Protein AF-A0A3M8BNQ3-F1 (afdb_monomer)

Sequence (187 aa):
MKKLTFALFVALAVTLGWSGASAPIFAETVAPTQVVQKQGTIEHMKTVRVDVDGNSVTIFDTWFNLTTGQERYDDFYYYSTTKEMNGRTSMSTAYSSLFERTAKQYENKSVWKSIGTVEVNGIQVELLKGNGEPKGDPVYYLAYIDRSTGLPLKEEAYNSSNEVMTAYFYFFDHVHDLTGEIFKQTK

Mean predicted aligned error: 10.95 Å

Solvent-accessible surface area (backbone atoms only — not comparable to full-atom values): 10917 Å² total; per-residue (Å²): 137,80,76,64,70,63,60,58,56,58,61,58,58,68,76,77,69,80,81,80,87,75,78,91,72,91,69,77,96,66,83,80,75,82,69,79,75,70,78,40,54,23,44,34,40,40,36,42,37,36,37,66,86,63,48,38,40,35,40,38,43,38,40,29,31,77,85,78,29,41,30,39,41,36,40,38,40,38,32,65,83,78,68,47,76,51,70,51,80,46,75,53,75,46,95,63,59,62,66,60,56,56,21,52,64,68,66,38,67,92,51,33,40,82,77,49,74,49,77,55,97,91,40,67,21,40,32,28,42,30,74,42,40,94,89,46,86,38,32,30,34,41,38,36,24,34,71,92,74,45,39,58,50,35,36,36,30,20,38,92,86,74,42,71,48,33,39,37,38,47,46,78,52,62,38,75,70,88,81,55,62,91,78,54,83,84,128

Secondary structure (DSSP, 8-state):
--STHHHHHHHHHTTSS--------------------PPPSEEEEEEEEEETTSSEEEEEEEEEETTT-EEEEEEEEEETTT--EEEEEEEEE-SS-HHHHHHHHHT-TTTEEEEEEEEETTEEEEEEEEE--TTSS-SEEEEEEETTT--EEEEEEE-TTS-EEEEEEEEEEEE--SS--TT----

Nearest PDB structures (foldseek):
  2zf4-assembly3_E  TM=4.289E-01  e=1.034E-05  Chromobacterium violaceum
  2zf3-assembly1_B  TM=4.101E-01  e=3.799E-05  Chromobacterium violaceum
  4egd-assembly2_B  TM=4.189E-01  e=5.133E-04  Staphylococcus aureus subsp. aureus NCTC 8325
  7a0q-assembly1_A  TM=3.797E-01  e=8.614E-03  Fusarium vanettenii 77-13-4
  7wzg-assembly1_A  TM=4.419E-01  e=1.193E-02  Streptomyces sp.

Structure (mmCIF, N/CA/C/O backbone):
data_AF-A0A3M8BNQ3-F1
#
_entry.id   AF-A0A3M8BNQ3-F1
#
loop_
_atom_site.group_PDB
_atom_site.id
_atom_site.type_symbol
_atom_site.label_atom_id
_atom_site.label_alt_id
_atom_site.label_comp_id
_atom_site.label_asym_id
_atom_site.label_entity_id
_atom_site.label_seq_id
_atom_site.pdbx_PDB_ins_code
_atom_site.Cartn_x
_atom_site.Cartn_y
_atom_site.Cartn_z
_atom_site.occupancy
_atom_site.B_iso_or_equiv
_atom_site.auth_seq_id
_atom_site.auth_comp_id
_atom_site.auth_asym_id
_atom_site.auth_atom_id
_atom_site.pdbx_PDB_model_num
ATOM 1 N N . MET A 1 1 ? 11.385 -13.067 -18.354 1.00 39.50 1 MET A N 1
ATOM 2 C CA . MET A 1 1 ? 9.996 -13.546 -18.136 1.00 39.50 1 MET A CA 1
ATOM 3 C C . MET A 1 1 ? 9.859 -14.825 -17.284 1.00 39.50 1 MET A C 1
ATOM 5 O O . MET A 1 1 ? 8.752 -15.319 -17.171 1.00 39.50 1 MET A O 1
ATOM 9 N N . LYS A 1 2 ? 10.913 -15.362 -16.636 1.00 33.72 2 LYS A N 1
ATOM 10 C CA . LYS A 1 2 ? 10.808 -16.568 -15.771 1.00 33.72 2 LYS A CA 1
ATOM 11 C C . LYS A 1 2 ? 10.875 -16.298 -14.255 1.00 33.72 2 LYS A C 1
ATOM 13 O O . LYS A 1 2 ? 10.748 -17.234 -13.482 1.00 33.72 2 LYS A O 1
ATOM 18 N N . LYS A 1 3 ? 11.089 -15.045 -13.831 1.00 37.28 3 LYS A N 1
ATOM 19 C CA . LYS A 1 3 ? 11.293 -14.684 -12.413 1.00 37.28 3 LYS A CA 1
ATOM 20 C C . LYS A 1 3 ? 10.038 -14.142 -11.710 1.00 37.28 3 LYS A C 1
ATOM 22 O O . LYS A 1 3 ? 9.986 -14.158 -10.492 1.00 37.28 3 LYS A O 1
ATOM 27 N N . LEU A 1 4 ? 9.007 -13.733 -12.459 1.00 39.78 4 LEU A N 1
ATOM 28 C CA . LEU A 1 4 ? 7.761 -13.204 -11.880 1.00 39.78 4 LEU A CA 1
ATOM 29 C C . LEU A 1 4 ? 6.779 -14.294 -11.419 1.00 39.78 4 LEU A C 1
ATOM 31 O O . LEU A 1 4 ? 5.855 -14.013 -10.664 1.00 39.78 4 LEU A O 1
ATOM 35 N N . THR A 1 5 ? 6.973 -15.541 -11.853 1.00 40.47 5 THR A N 1
ATOM 36 C CA . THR A 1 5 ? 6.063 -16.651 -11.541 1.00 40.47 5 THR A CA 1
ATOM 37 C C . THR A 1 5 ? 6.060 -17.011 -10.055 1.00 40.47 5 THR A C 1
ATOM 39 O O . THR A 1 5 ? 5.091 -17.591 -9.585 1.00 40.47 5 THR A O 1
ATOM 42 N N . PHE A 1 6 ? 7.105 -16.649 -9.302 1.00 39.78 6 PHE A N 1
ATOM 43 C CA . PHE A 1 6 ? 7.199 -16.939 -7.868 1.00 39.78 6 PHE A CA 1
ATOM 44 C C . PHE A 1 6 ? 6.396 -15.947 -7.004 1.00 39.78 6 PHE A C 1
ATOM 46 O O . PHE A 1 6 ? 5.836 -16.339 -5.984 1.00 39.78 6 PHE A O 1
ATOM 53 N N . ALA A 1 7 ? 6.249 -14.691 -7.447 1.00 41.41 7 ALA A N 1
ATOM 54 C CA . ALA A 1 7 ? 5.501 -13.665 -6.712 1.00 41.41 7 ALA A CA 1
ATOM 55 C C . ALA A 1 7 ? 3.984 -13.945 -6.675 1.00 41.41 7 ALA A C 1
ATOM 57 O O . ALA A 1 7 ? 3.320 -13.633 -5.688 1.00 41.41 7 ALA A O 1
ATOM 58 N N . LEU A 1 8 ? 3.439 -14.605 -7.707 1.00 40.34 8 LEU A N 1
ATOM 59 C CA . LEU A 1 8 ? 2.013 -14.949 -7.766 1.00 40.34 8 LEU A CA 1
ATOM 60 C C . LEU A 1 8 ? 1.600 -16.012 -6.727 1.00 40.34 8 LEU A C 1
ATOM 62 O O . LEU A 1 8 ? 0.474 -15.981 -6.237 1.00 40.34 8 LEU A O 1
ATOM 66 N N . PHE A 1 9 ? 2.497 -16.939 -6.366 1.00 39.81 9 PHE A N 1
ATOM 67 C CA . PHE A 1 9 ? 2.188 -17.996 -5.391 1.00 39.81 9 PHE A CA 1
ATOM 68 C C . PHE A 1 9 ? 2.133 -17.477 -3.949 1.00 39.81 9 PHE A C 1
ATOM 70 O O . PHE A 1 9 ? 1.346 -17.984 -3.150 1.00 39.81 9 PHE A O 1
ATOM 77 N N . VAL A 1 10 ? 2.906 -16.435 -3.626 1.00 44.66 10 VAL A N 1
ATOM 78 C CA . VAL A 1 10 ? 2.870 -15.797 -2.301 1.00 44.66 10 VAL A CA 1
ATOM 79 C C . VAL A 1 10 ? 1.556 -15.032 -2.105 1.00 44.66 10 VAL A C 1
ATOM 81 O O . VAL A 1 10 ? 0.958 -15.125 -1.039 1.00 44.66 10 VAL A O 1
ATOM 84 N N . ALA A 1 11 ? 1.034 -14.374 -3.147 1.00 39.00 11 ALA A N 1
ATOM 85 C CA . ALA A 1 11 ? -0.262 -13.694 -3.082 1.00 39.00 11 ALA A CA 1
ATOM 86 C C . ALA A 1 11 ? -1.445 -14.662 -2.866 1.00 39.00 11 ALA A C 1
ATOM 88 O O . ALA A 1 11 ? -2.366 -14.339 -2.120 1.00 39.00 11 ALA A O 1
ATOM 89 N N . LEU A 1 12 ? -1.414 -15.870 -3.451 1.00 38.91 12 LEU A N 1
ATOM 90 C CA . LEU A 1 12 ? -2.474 -16.865 -3.232 1.00 38.91 12 LEU A CA 1
ATOM 91 C C . LEU A 1 12 ? -2.442 -17.479 -1.821 1.00 38.91 12 LEU A C 1
ATOM 93 O O . LEU A 1 12 ? -3.499 -17.674 -1.223 1.00 38.91 12 LEU A O 1
ATOM 97 N N . ALA A 1 13 ? -1.259 -17.758 -1.264 1.00 39.91 13 ALA A N 1
ATOM 98 C CA . ALA A 1 13 ? -1.135 -18.419 0.041 1.00 39.91 13 ALA A CA 1
ATOM 99 C C . ALA A 1 13 ? -1.566 -17.535 1.232 1.00 39.91 13 ALA A C 1
ATOM 101 O O . ALA A 1 13 ? -1.960 -18.060 2.271 1.00 39.91 13 ALA A O 1
ATOM 102 N N . VAL A 1 14 ? -1.550 -16.206 1.080 1.00 42.91 14 VAL A N 1
ATOM 103 C CA . VAL A 1 14 ? -1.915 -15.253 2.149 1.00 42.91 14 VAL A CA 1
ATOM 104 C C . VAL A 1 14 ? -3.439 -15.059 2.279 1.00 42.91 14 VAL A C 1
ATOM 106 O O . VAL A 1 14 ? -3.907 -14.575 3.304 1.00 42.91 14 VAL A O 1
ATOM 109 N N . THR A 1 15 ? -4.243 -15.511 1.306 1.00 45.88 15 THR A N 1
ATOM 110 C CA . THR A 1 15 ? -5.720 -15.381 1.351 1.00 45.88 15 THR A CA 1
ATOM 111 C C . THR A 1 15 ? -6.445 -16.510 2.093 1.00 45.88 15 THR A C 1
ATOM 113 O O . THR A 1 15 ? -7.613 -16.361 2.437 1.00 45.88 15 THR A O 1
ATOM 116 N N . LEU A 1 16 ? -5.776 -17.633 2.377 1.00 45.34 16 LEU A N 1
ATOM 117 C CA . LEU A 1 16 ? -6.418 -18.842 2.927 1.00 45.34 16 LEU A CA 1
ATOM 118 C C . LEU A 1 16 ? -5.983 -19.179 4.362 1.00 45.34 16 LEU A C 1
ATOM 120 O O . LEU A 1 16 ? -6.209 -20.286 4.844 1.00 45.34 16 LEU A O 1
ATOM 124 N N . GLY A 1 17 ? -5.338 -18.236 5.046 1.00 42.34 17 GLY A N 1
ATOM 125 C CA . GLY A 1 17 ? -4.476 -18.557 6.176 1.00 42.34 17 GLY A CA 1
ATOM 126 C C . GLY A 1 17 ? -4.889 -18.090 7.565 1.00 42.34 17 GLY A C 1
ATOM 127 O O . GLY A 1 17 ? -4.031 -18.205 8.424 1.00 42.34 17 GLY A O 1
ATOM 128 N N . TRP A 1 18 ? -6.093 -17.554 7.830 1.00 43.34 18 TRP A N 1
ATOM 129 C CA . TRP A 1 18 ? -6.575 -17.388 9.223 1.00 43.34 18 TRP A CA 1
ATOM 130 C C . TRP A 1 18 ? -8.069 -17.014 9.355 1.00 43.34 18 TRP A C 1
ATOM 132 O O . TRP A 1 18 ? -8.422 -16.027 9.990 1.00 43.34 18 TRP A O 1
ATOM 142 N N . SER A 1 19 ? -8.997 -17.811 8.818 1.00 35.41 19 SER A N 1
ATOM 143 C CA . SER A 1 19 ? -10.370 -17.810 9.353 1.00 35.41 19 SER A CA 1
ATOM 144 C C . SER A 1 19 ? -10.431 -18.830 10.488 1.00 35.41 19 SER A C 1
ATOM 146 O O . SER A 1 19 ? -10.389 -20.038 10.248 1.00 35.41 19 SER A O 1
ATOM 148 N N . GLY A 1 20 ? -10.459 -18.353 11.732 1.00 35.59 20 GLY A N 1
ATOM 149 C CA . GLY A 1 20 ? -10.617 -19.200 12.908 1.00 35.59 20 GLY A CA 1
ATOM 150 C C . GLY A 1 20 ? -11.807 -20.158 12.771 1.00 35.59 20 GLY A C 1
ATOM 151 O O . GLY A 1 20 ? -12.913 -19.744 12.450 1.00 35.59 20 GLY A O 1
ATOM 152 N N . ALA A 1 21 ? -11.528 -21.441 13.001 1.00 43.72 21 ALA A N 1
ATOM 153 C CA . ALA A 1 21 ? -12.438 -22.509 13.407 1.00 43.72 21 ALA A CA 1
ATOM 154 C C . ALA A 1 21 ? -13.917 -22.409 12.970 1.00 43.72 21 ALA A C 1
ATOM 156 O O . ALA A 1 21 ? -14.770 -21.868 13.669 1.00 43.72 21 ALA A O 1
ATOM 157 N N . SER A 1 22 ? -14.263 -23.115 11.897 1.00 35.41 22 SER A N 1
ATOM 158 C CA . SER A 1 22 ? -15.479 -23.940 11.861 1.00 35.41 22 SER A CA 1
ATOM 159 C C . SER A 1 22 ? -15.304 -25.020 10.796 1.00 35.41 22 SER A C 1
ATOM 161 O O . SER A 1 22 ? -14.889 -24.747 9.674 1.00 35.41 22 SER A O 1
ATOM 163 N N . ALA A 1 23 ? -15.551 -26.273 11.175 1.00 35.97 23 ALA A N 1
ATOM 164 C CA . ALA A 1 23 ? -15.579 -27.404 10.254 1.00 35.97 23 ALA A CA 1
ATOM 165 C C . ALA A 1 23 ? -16.595 -27.157 9.118 1.00 35.97 23 ALA A C 1
ATOM 167 O O . ALA A 1 23 ? -17.574 -26.437 9.337 1.00 35.97 23 ALA A O 1
ATOM 168 N N . PRO A 1 24 ? -16.429 -27.773 7.931 1.00 36.66 24 PRO A N 1
ATOM 169 C CA . PRO A 1 24 ? -17.439 -27.690 6.890 1.00 36.66 24 PRO A CA 1
ATOM 170 C C . PRO A 1 24 ? -18.671 -28.481 7.342 1.00 36.66 24 PRO A C 1
ATOM 172 O O . PRO A 1 24 ? -18.717 -29.707 7.252 1.00 36.66 24 PRO A O 1
ATOM 175 N N . ILE A 1 25 ? -19.676 -27.778 7.857 1.00 36.41 25 ILE A N 1
ATOM 176 C CA . ILE A 1 25 ? -21.030 -28.310 7.957 1.00 36.41 25 ILE A CA 1
ATOM 177 C C . ILE A 1 25 ? -21.641 -28.107 6.572 1.00 36.41 25 ILE A C 1
ATOM 179 O O . ILE A 1 25 ? -21.955 -26.984 6.185 1.00 36.41 25 ILE A O 1
ATOM 183 N N . PHE A 1 26 ? -21.794 -29.187 5.808 1.00 43.66 26 PHE A N 1
ATOM 184 C CA . PHE A 1 26 ? -22.730 -29.188 4.688 1.00 43.66 26 PHE A CA 1
ATOM 185 C C . PHE A 1 26 ? -24.136 -29.067 5.284 1.00 43.66 26 PHE A C 1
ATOM 187 O O . PHE A 1 26 ? -24.693 -30.052 5.762 1.00 43.66 26 PHE A O 1
ATOM 194 N N . ALA A 1 27 ? -24.669 -27.847 5.329 1.00 33.41 27 ALA A N 1
ATOM 195 C CA . ALA A 1 27 ? -26.045 -27.583 5.721 1.00 33.41 27 ALA A CA 1
ATOM 196 C C . ALA A 1 27 ? -26.877 -27.264 4.478 1.00 33.41 27 ALA A C 1
ATOM 198 O O . ALA A 1 27 ? -26.474 -26.485 3.614 1.00 33.41 27 ALA A O 1
ATOM 199 N N . GLU A 1 28 ? -28.025 -27.930 4.418 1.00 39.50 28 GLU A N 1
ATOM 200 C CA . GLU A 1 28 ? -29.055 -27.842 3.396 1.00 39.50 28 GLU A CA 1
ATOM 201 C C . GLU A 1 28 ? -29.493 -26.402 3.112 1.00 39.50 28 GLU A C 1
ATOM 203 O O . GLU A 1 28 ? -29.445 -25.513 3.962 1.00 39.50 28 GLU A O 1
ATOM 208 N N . THR A 1 29 ? -29.945 -26.208 1.877 1.00 45.53 29 THR A N 1
ATOM 209 C CA . THR A 1 29 ? -30.426 -24.968 1.280 1.00 45.53 29 THR A CA 1
ATOM 210 C C . THR A 1 29 ? -31.551 -24.330 2.100 1.00 45.53 29 THR A C 1
ATOM 212 O O . THR A 1 29 ? -32.732 -24.548 1.837 1.00 45.53 29 THR A O 1
ATOM 215 N N . VAL A 1 30 ? -31.197 -23.483 3.063 1.00 39.41 30 VAL A N 1
ATOM 216 C CA . VAL A 1 30 ? -32.107 -22.478 3.615 1.00 39.41 30 VAL A CA 1
ATOM 217 C C . VAL A 1 30 ? -31.746 -21.154 2.957 1.00 39.41 30 VAL A C 1
ATOM 219 O O . VAL A 1 30 ? -30.603 -20.705 3.035 1.00 39.41 30 VAL A O 1
ATOM 222 N N . ALA A 1 31 ? -32.705 -20.565 2.242 1.00 38.81 31 ALA A N 1
ATOM 223 C CA . ALA A 1 31 ? -32.529 -19.281 1.575 1.00 38.81 31 ALA A CA 1
ATOM 224 C C . ALA A 1 31 ? -31.968 -18.244 2.568 1.00 38.81 31 ALA A C 1
ATOM 226 O O . ALA A 1 31 ? -32.526 -18.106 3.661 1.00 38.81 31 ALA A O 1
ATOM 227 N N . PRO A 1 32 ? -30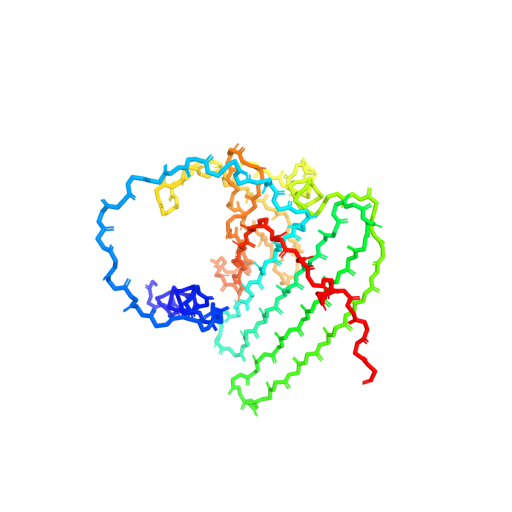.883 -17.521 2.232 1.00 38.66 32 PRO A N 1
ATOM 228 C CA . PRO A 1 32 ? -30.299 -16.570 3.157 1.00 38.66 32 PRO A CA 1
ATOM 229 C C . PRO A 1 32 ? -31.257 -15.394 3.331 1.00 38.66 32 PRO A C 1
ATOM 231 O O . PRO A 1 32 ? -31.468 -14.587 2.424 1.00 38.66 32 PRO A O 1
ATOM 234 N N . THR A 1 33 ? -31.828 -15.288 4.528 1.00 37.19 33 THR A N 1
ATOM 235 C CA . THR A 1 33 ? -32.360 -14.036 5.055 1.00 37.19 33 THR A CA 1
ATOM 236 C C . THR A 1 33 ? -31.259 -12.993 4.892 1.00 37.19 33 THR A C 1
ATOM 238 O O . THR A 1 33 ? -30.155 -13.195 5.398 1.00 37.19 33 THR A O 1
ATOM 241 N N . GLN A 1 34 ? -31.527 -11.909 4.157 1.00 37.25 34 GLN A N 1
ATOM 242 C CA . GLN A 1 34 ? -30.615 -10.772 4.046 1.00 37.25 34 GLN A CA 1
ATOM 243 C C . GLN A 1 34 ? -30.409 -10.173 5.441 1.00 37.25 34 GLN A C 1
ATOM 245 O O . GLN A 1 34 ? -31.120 -9.266 5.868 1.00 37.25 34 GLN A O 1
ATOM 250 N N . VAL A 1 35 ? -29.428 -10.692 6.174 1.00 41.53 35 VAL A N 1
ATOM 251 C CA . VAL A 1 35 ? -28.779 -9.929 7.226 1.00 41.53 35 VAL A CA 1
ATOM 252 C C . VAL A 1 35 ? -28.149 -8.766 6.481 1.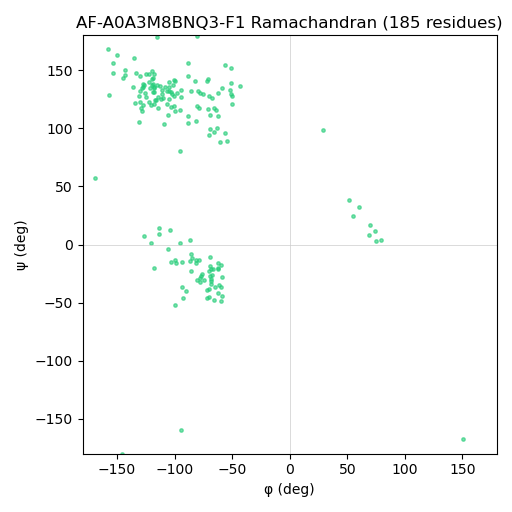00 41.53 35 VAL A C 1
ATOM 254 O O . VAL A 1 35 ? -27.251 -8.972 5.668 1.00 41.53 35 VAL A O 1
ATOM 257 N N . VAL A 1 36 ? -28.676 -7.559 6.685 1.00 40.38 36 VAL A N 1
ATOM 258 C CA . VAL A 1 36 ? -28.007 -6.326 6.275 1.00 40.38 36 VAL A CA 1
ATOM 259 C C . VAL A 1 36 ? -26.641 -6.375 6.947 1.00 40.38 36 VAL A C 1
ATOM 261 O O . VAL A 1 36 ? -26.525 -6.114 8.144 1.00 40.38 36 VAL A O 1
ATOM 264 N N . GLN A 1 37 ? -25.631 -6.836 6.210 1.00 44.16 37 GLN A N 1
ATOM 265 C CA . GLN A 1 37 ? -24.258 -6.894 6.674 1.00 44.16 37 GLN A CA 1
ATOM 266 C C . GLN A 1 37 ? -23.873 -5.437 6.901 1.00 44.16 37 GLN A C 1
ATOM 268 O O . GLN A 1 37 ? -23.692 -4.668 5.958 1.00 44.16 37 GLN A O 1
ATOM 273 N N . LYS A 1 38 ? -23.904 -5.019 8.169 1.00 55.41 38 LYS A N 1
ATOM 274 C CA . LYS A 1 38 ? -23.477 -3.686 8.586 1.00 55.41 38 LYS A CA 1
ATOM 275 C C . LYS A 1 38 ? -22.079 -3.501 7.996 1.00 55.41 38 LYS A C 1
ATOM 277 O O . LYS A 1 38 ? -21.287 -4.426 8.079 1.00 55.41 38 LYS A O 1
ATOM 282 N N . GLN A 1 39 ? -21.772 -2.379 7.358 1.00 63.44 39 GLN A N 1
ATOM 283 C CA . GLN A 1 39 ? -20.413 -2.166 6.860 1.00 63.44 39 GLN A CA 1
ATOM 284 C C . GLN A 1 39 ? -19.438 -2.229 8.050 1.00 63.44 39 GLN A C 1
ATOM 286 O O . GLN A 1 39 ? -19.747 -1.692 9.121 1.00 63.44 39 GLN A O 1
ATOM 291 N N . GLY A 1 40 ? -18.320 -2.951 7.902 1.00 76.19 40 GLY A N 1
ATOM 292 C CA . GLY A 1 40 ? -17.287 -3.057 8.938 1.00 76.19 40 GLY A CA 1
ATOM 293 C C . GLY A 1 40 ? -16.860 -1.677 9.429 1.00 76.19 40 GLY A C 1
ATOM 294 O O . GLY A 1 40 ? -16.754 -0.741 8.642 1.00 76.19 40 GLY A O 1
ATOM 295 N N . THR A 1 41 ? -16.664 -1.528 10.738 1.00 88.19 41 THR A N 1
ATOM 296 C CA . THR A 1 41 ? -16.246 -0.251 11.344 1.00 88.19 41 THR A CA 1
ATOM 297 C C . THR A 1 41 ? -14.732 -0.069 11.336 1.00 88.19 41 THR A C 1
ATOM 299 O O . THR A 1 41 ? -14.248 0.998 11.709 1.00 88.19 41 THR A O 1
ATOM 302 N N . ILE A 1 42 ? -13.992 -1.115 10.962 1.00 95.19 42 ILE A N 1
ATOM 303 C CA . ILE A 1 42 ? -12.541 -1.105 10.837 1.00 95.19 42 ILE A CA 1
ATOM 304 C C . ILE A 1 42 ? -12.190 -1.204 9.359 1.00 95.19 42 ILE A C 1
ATOM 306 O O . ILE A 1 42 ? -12.633 -2.131 8.688 1.00 95.19 42 ILE A O 1
ATOM 310 N N . GLU A 1 43 ? -11.392 -0.274 8.863 1.00 97.38 43 GLU A N 1
ATOM 311 C CA . GLU A 1 43 ? -10.706 -0.415 7.582 1.00 97.38 43 GLU A CA 1
ATOM 312 C C . GLU A 1 43 ? -9.397 -1.163 7.818 1.00 97.38 43 GLU A C 1
ATOM 314 O O . GLU A 1 43 ? -8.646 -0.814 8.732 1.00 97.38 43 GLU A O 1
ATOM 319 N N . HIS A 1 44 ? -9.109 -2.172 7.006 1.00 97.44 44 HIS A N 1
ATOM 320 C CA . HIS A 1 44 ? -7.853 -2.903 7.078 1.00 97.44 44 HIS A CA 1
ATOM 321 C C . HIS A 1 44 ? -7.177 -2.963 5.713 1.00 97.44 44 HIS A C 1
ATOM 323 O O . HIS A 1 44 ? -7.808 -3.144 4.670 1.00 97.44 44 HIS A O 1
ATOM 329 N N . MET A 1 45 ? -5.869 -2.715 5.738 1.00 97.94 45 MET A N 1
ATOM 330 C CA . MET A 1 45 ? -4.995 -2.727 4.580 1.00 97.94 45 MET A CA 1
ATOM 331 C C . MET A 1 45 ? -3.796 -3.616 4.876 1.00 97.94 45 MET A C 1
ATOM 333 O O . MET A 1 45 ? -2.942 -3.264 5.692 1.00 97.94 45 MET A O 1
ATOM 337 N N . LYS A 1 46 ? -3.682 -4.713 4.132 1.00 97.75 46 LYS A N 1
ATOM 338 C CA . LYS A 1 46 ? -2.482 -5.545 4.118 1.00 97.75 46 LYS A CA 1
ATOM 339 C C . LYS A 1 46 ? -1.661 -5.224 2.879 1.00 97.75 46 LYS A C 1
ATOM 341 O O . LYS A 1 46 ? -2.171 -5.272 1.764 1.00 97.75 46 LYS A O 1
ATOM 346 N N . THR A 1 47 ? -0.382 -4.932 3.071 1.00 97.25 47 THR A N 1
ATOM 347 C CA . THR A 1 47 ? 0.578 -4.719 1.986 1.00 97.25 47 THR A CA 1
ATOM 348 C C . THR A 1 47 ? 1.669 -5.774 2.054 1.00 97.25 47 THR A C 1
ATOM 350 O O . THR A 1 47 ? 2.345 -5.906 3.070 1.00 97.25 47 THR A O 1
ATOM 353 N N . VAL A 1 48 ? 1.869 -6.516 0.969 1.00 95.56 48 VAL A N 1
ATOM 354 C CA . VAL A 1 48 ? 2.963 -7.484 0.840 1.00 95.56 48 VAL A CA 1
ATOM 355 C C . VAL A 1 48 ? 4.018 -6.901 -0.085 1.00 95.56 48 VAL A C 1
ATOM 357 O O . VAL A 1 48 ? 3.783 -6.757 -1.282 1.00 95.56 48 VAL A O 1
ATOM 360 N N . ARG A 1 49 ? 5.184 -6.578 0.470 1.00 94.06 49 ARG A N 1
ATOM 361 C CA . ARG A 1 49 ? 6.374 -6.162 -0.267 1.00 94.06 49 ARG A CA 1
ATOM 362 C C . ARG A 1 49 ? 7.260 -7.378 -0.524 1.00 94.06 49 ARG A C 1
ATOM 364 O O . ARG A 1 49 ? 7.644 -8.073 0.414 1.00 94.06 49 ARG A O 1
ATOM 371 N N . VAL A 1 50 ? 7.621 -7.602 -1.780 1.00 91.62 50 VAL A N 1
ATOM 372 C CA . VAL A 1 50 ? 8.534 -8.666 -2.210 1.00 91.62 50 VAL A CA 1
ATOM 373 C C . VAL A 1 50 ? 9.703 -8.037 -2.948 1.00 91.62 50 VAL A C 1
ATOM 375 O O . VAL A 1 50 ? 9.494 -7.360 -3.956 1.00 91.62 50 VAL A O 1
ATOM 378 N N . ASP A 1 51 ? 10.923 -8.287 -2.482 1.00 89.31 51 ASP A N 1
ATOM 379 C CA . ASP A 1 51 ? 12.118 -7.950 -3.252 1.00 89.31 51 ASP A CA 1
ATOM 380 C C . ASP A 1 51 ? 12.350 -9.027 -4.324 1.00 89.31 51 ASP A C 1
ATOM 382 O O . ASP A 1 51 ? 12.257 -10.230 -4.069 1.00 89.31 51 ASP A O 1
ATOM 386 N N . VAL A 1 52 ? 12.600 -8.605 -5.567 1.00 82.06 52 VAL A N 1
ATOM 387 C CA . VAL A 1 52 ? 12.661 -9.497 -6.743 1.00 82.06 52 VAL A CA 1
ATOM 388 C C . VAL A 1 52 ? 13.887 -10.413 -6.721 1.00 82.06 52 VAL A C 1
ATOM 390 O O . VAL A 1 52 ? 13.904 -11.451 -7.388 1.00 82.06 52 VAL A O 1
ATOM 393 N N . ASP A 1 53 ? 14.899 -10.076 -5.925 1.00 81.06 53 ASP A N 1
ATOM 394 C CA . ASP A 1 53 ? 16.016 -10.971 -5.626 1.00 81.06 53 ASP A CA 1
ATOM 395 C C . ASP A 1 53 ? 15.606 -12.174 -4.748 1.00 81.06 53 ASP A C 1
ATOM 397 O O . ASP A 1 53 ? 16.366 -13.135 -4.638 1.00 81.06 53 ASP A O 1
ATOM 401 N N . GLY A 1 54 ? 14.387 -12.161 -4.192 1.00 71.06 54 GLY A N 1
ATOM 402 C CA . GLY A 1 54 ? 13.825 -13.216 -3.350 1.00 71.06 54 GLY A CA 1
ATOM 403 C C . GLY A 1 54 ? 14.424 -13.261 -1.944 1.00 71.06 54 GLY A C 1
ATOM 404 O O . GLY A 1 54 ? 14.210 -14.235 -1.214 1.00 71.06 54 GLY A O 1
ATOM 405 N N . ASN A 1 55 ? 15.187 -12.237 -1.557 1.00 83.19 55 ASN A N 1
ATOM 406 C CA . ASN A 1 55 ? 15.920 -12.236 -0.296 1.00 83.19 55 ASN A CA 1
ATOM 407 C C . ASN A 1 55 ? 15.074 -11.751 0.880 1.00 83.19 55 ASN A C 1
ATOM 409 O O . ASN A 1 55 ? 15.367 -12.112 2.024 1.00 83.19 55 ASN A O 1
ATOM 413 N N . SER A 1 56 ? 14.017 -10.978 0.616 1.00 85.88 56 SER A N 1
ATOM 414 C CA . SER A 1 56 ? 13.124 -10.497 1.661 1.00 85.88 56 SER A CA 1
ATOM 415 C C . SER A 1 56 ? 11.655 -10.453 1.233 1.00 85.88 56 SER A C 1
ATOM 417 O O . SER A 1 56 ? 11.312 -10.181 0.078 1.00 85.88 56 SER A O 1
ATOM 419 N N . VAL A 1 57 ? 10.783 -10.726 2.202 1.00 91.00 57 VAL A N 1
ATOM 420 C CA . VAL A 1 57 ? 9.353 -10.421 2.135 1.00 91.00 57 VAL A CA 1
ATOM 421 C C . VAL A 1 57 ? 9.013 -9.596 3.364 1.00 91.00 57 VAL A C 1
ATOM 423 O O . VAL A 1 57 ? 9.365 -9.971 4.481 1.00 91.00 57 VAL A O 1
ATOM 426 N N . THR A 1 58 ? 8.330 -8.475 3.162 1.00 92.00 58 THR A N 1
ATOM 427 C CA . THR A 1 58 ? 7.789 -7.665 4.254 1.00 92.00 58 THR A CA 1
ATOM 428 C C . THR A 1 58 ? 6.274 -7.615 4.153 1.00 92.00 58 THR A C 1
ATOM 430 O O . THR A 1 58 ? 5.731 -7.401 3.071 1.00 92.00 58 THR A O 1
ATOM 433 N N . ILE A 1 59 ? 5.590 -7.805 5.273 1.00 94.62 59 ILE A N 1
ATOM 434 C CA . ILE A 1 59 ? 4.146 -7.640 5.388 1.00 94.62 59 ILE A CA 1
ATOM 435 C C . ILE A 1 59 ? 3.901 -6.427 6.270 1.00 94.62 59 ILE A C 1
ATOM 437 O O . ILE A 1 59 ? 4.386 -6.376 7.395 1.00 94.62 59 ILE A O 1
ATOM 441 N N . PHE A 1 60 ? 3.140 -5.476 5.753 1.00 95.44 60 PHE A N 1
ATOM 442 C CA . PHE A 1 60 ? 2.595 -4.362 6.511 1.00 95.44 60 PHE A CA 1
ATOM 443 C C . PHE A 1 60 ? 1.105 -4.599 6.694 1.00 95.44 60 PHE A C 1
ATOM 445 O O . PHE A 1 60 ? 0.411 -4.936 5.734 1.00 95.44 60 PHE A O 1
ATOM 452 N N . ASP A 1 61 ? 0.625 -4.448 7.913 1.00 96.62 61 ASP A N 1
ATOM 453 C CA . ASP A 1 61 ? -0.745 -4.743 8.289 1.00 96.62 61 ASP A CA 1
ATOM 454 C C . ASP A 1 61 ? -1.302 -3.554 9.079 1.00 96.62 61 ASP A C 1
ATOM 456 O O . ASP A 1 61 ? -0.890 -3.288 10.209 1.00 96.62 61 ASP A O 1
ATOM 460 N N . THR A 1 62 ? -2.169 -2.770 8.437 1.00 97.19 62 THR A N 1
ATOM 461 C CA . THR A 1 62 ? -2.687 -1.516 8.989 1.00 97.19 62 THR A CA 1
ATOM 462 C C . THR A 1 62 ? -4.178 -1.634 9.241 1.00 97.19 62 THR A C 1
ATOM 464 O O . THR A 1 62 ? -4.945 -1.915 8.322 1.00 97.19 62 THR A O 1
ATOM 467 N N . TRP A 1 63 ? -4.595 -1.326 10.463 1.00 97.25 63 TRP A N 1
ATOM 468 C CA . TRP A 1 63 ? -5.981 -1.336 10.916 1.00 97.25 63 TRP A CA 1
ATOM 469 C C . TRP A 1 63 ? -6.375 0.067 11.352 1.00 97.25 63 TRP A C 1
ATOM 471 O O . TRP A 1 63 ? -5.671 0.686 12.150 1.00 97.25 63 TRP A O 1
ATOM 481 N N . PHE A 1 64 ? -7.518 0.558 10.889 1.00 97.19 64 PHE A N 1
ATOM 482 C CA . PHE A 1 64 ? -8.031 1.876 11.238 1.00 97.19 64 PHE A CA 1
ATOM 483 C C . PHE A 1 64 ? -9.484 1.799 11.696 1.00 97.19 64 PHE A C 1
ATOM 485 O O . PHE A 1 64 ? -10.359 1.333 10.970 1.00 97.19 64 PHE A O 1
ATOM 492 N N . ASN A 1 65 ? -9.758 2.272 12.908 1.00 95.12 65 ASN A N 1
ATOM 493 C CA . ASN A 1 65 ? -11.103 2.311 13.462 1.00 95.12 65 ASN A CA 1
ATOM 494 C C . ASN A 1 65 ? -11.807 3.619 13.082 1.00 95.12 65 ASN A C 1
ATOM 496 O O . ASN A 1 65 ? -11.501 4.675 13.634 1.00 95.12 65 ASN A O 1
ATOM 500 N N . LEU A 1 66 ? -12.818 3.535 12.211 1.00 92.44 66 LEU A N 1
ATOM 501 C CA . LEU A 1 66 ? -13.597 4.690 11.741 1.00 92.44 66 LEU A CA 1
ATOM 502 C C . LEU A 1 66 ? -14.360 5.414 12.861 1.00 92.44 66 LEU A C 1
ATOM 504 O O . LEU A 1 66 ? -14.738 6.570 12.700 1.00 92.44 66 LEU A O 1
ATOM 508 N N . THR A 1 67 ? -14.613 4.741 13.989 1.00 90.62 67 THR A N 1
ATOM 509 C CA . THR A 1 67 ? -15.377 5.304 15.114 1.00 90.62 67 THR A CA 1
ATOM 510 C C . THR A 1 67 ? -14.480 6.020 16.117 1.00 90.62 67 THR A C 1
ATOM 512 O O . THR A 1 67 ? -14.863 7.060 16.648 1.00 90.62 67 THR A O 1
ATOM 515 N N . THR A 1 68 ? -13.300 5.465 16.404 1.00 91.69 68 THR A N 1
ATOM 516 C CA . THR A 1 68 ? -12.401 5.994 17.445 1.00 91.69 68 THR A CA 1
ATOM 517 C C . THR A 1 68 ? -11.216 6.778 16.886 1.00 91.69 68 THR A C 1
ATOM 519 O O . THR A 1 68 ? -10.546 7.472 17.647 1.00 91.69 68 THR A O 1
ATOM 522 N N . GLY A 1 69 ? -10.928 6.662 15.585 1.00 93.56 69 GLY A N 1
ATOM 523 C CA . GLY A 1 69 ? -9.719 7.204 14.960 1.00 93.56 69 GLY A CA 1
ATOM 524 C C . GLY A 1 69 ? -8.434 6.486 15.384 1.00 93.56 69 GLY A C 1
ATOM 525 O O . GLY A 1 69 ? -7.337 6.958 15.088 1.00 93.56 69 GLY A O 1
ATOM 526 N N . GLN A 1 70 ? -8.542 5.370 16.112 1.00 95.00 70 GLN A N 1
ATOM 527 C CA . GLN A 1 70 ? -7.385 4.568 16.490 1.00 95.00 70 GLN A CA 1
ATOM 528 C C . GLN A 1 70 ? -6.829 3.837 15.281 1.00 95.00 70 GLN A C 1
ATOM 530 O O . GLN A 1 70 ? -7.569 3.297 14.457 1.00 95.00 70 GLN A O 1
ATOM 535 N N . GLU A 1 71 ? -5.510 3.779 15.233 1.00 95.94 71 GLU A N 1
ATOM 536 C CA . GLU A 1 71 ? -4.772 3.086 14.203 1.00 95.94 71 GLU A CA 1
ATOM 537 C C . GLU A 1 71 ? -3.781 2.123 14.833 1.00 95.94 71 GLU A C 1
ATOM 539 O O . GLU A 1 71 ? -3.106 2.441 15.816 1.00 95.94 71 GLU A O 1
ATOM 544 N N . ARG A 1 72 ? -3.702 0.936 14.247 1.00 95.81 72 ARG A N 1
ATOM 545 C CA . ARG A 1 72 ? -2.686 -0.057 14.546 1.00 95.81 72 ARG A CA 1
ATOM 546 C C . ARG A 1 72 ? -1.936 -0.357 13.264 1.00 95.81 72 ARG A C 1
ATOM 548 O O . ARG A 1 72 ? -2.546 -0.573 12.225 1.00 95.81 72 ARG A O 1
ATOM 555 N N . TYR A 1 73 ? -0.622 -0.392 13.373 1.00 95.38 73 TYR A N 1
ATOM 556 C CA . TYR A 1 73 ? 0.271 -0.770 12.297 1.00 95.38 73 TYR A CA 1
ATOM 557 C C . TYR A 1 73 ? 1.199 -1.863 12.803 1.00 95.38 73 TYR A C 1
ATOM 559 O O . TYR A 1 73 ? 1.939 -1.647 13.770 1.00 95.38 73 TYR A O 1
ATOM 567 N N . ASP A 1 74 ? 1.146 -3.017 12.155 1.00 94.31 74 ASP A N 1
ATOM 568 C CA . ASP A 1 74 ? 2.081 -4.112 12.342 1.00 94.31 74 ASP A CA 1
ATOM 569 C C . ASP A 1 74 ? 2.983 -4.223 11.109 1.00 94.31 74 ASP A C 1
ATOM 571 O O . ASP A 1 74 ? 2.510 -4.178 9.972 1.00 94.31 74 ASP A O 1
ATOM 575 N N . ASP A 1 75 ? 4.282 -4.400 11.318 1.00 92.81 75 ASP A N 1
ATOM 576 C CA . ASP A 1 75 ? 5.199 -4.814 10.265 1.00 92.81 75 ASP A CA 1
ATOM 577 C C . ASP A 1 75 ? 5.870 -6.145 10.611 1.00 92.81 75 ASP A C 1
ATOM 579 O O . ASP A 1 75 ? 6.176 -6.444 11.764 1.00 92.81 75 ASP A O 1
ATOM 583 N N . PHE A 1 76 ? 6.061 -6.981 9.594 1.00 91.88 76 PHE A N 1
ATOM 584 C CA . PHE A 1 76 ? 6.708 -8.283 9.706 1.00 91.88 76 PHE A CA 1
ATOM 585 C C . PHE A 1 76 ? 7.706 -8.436 8.569 1.00 91.88 76 PHE A C 1
ATOM 587 O O . PHE A 1 76 ? 7.331 -8.386 7.400 1.00 91.88 76 PHE A O 1
ATOM 594 N N . TYR A 1 77 ? 8.969 -8.663 8.905 1.00 88.12 77 TYR A N 1
ATOM 595 C CA . TYR A 1 77 ? 10.056 -8.850 7.953 1.00 88.12 77 TYR A CA 1
ATOM 596 C C . TYR A 1 77 ? 10.530 -10.292 8.014 1.00 88.12 77 TYR A C 1
ATOM 598 O O . TYR A 1 77 ? 10.853 -10.798 9.090 1.00 88.12 77 TYR A O 1
ATOM 606 N N . TYR A 1 78 ? 10.617 -10.927 6.852 1.00 87.12 78 TYR A N 1
ATOM 607 C CA . TYR A 1 78 ? 11.227 -12.232 6.676 1.00 87.12 78 TYR A CA 1
ATOM 608 C C . TYR A 1 78 ? 12.419 -12.116 5.731 1.00 87.12 78 TYR A C 1
ATOM 610 O O . TYR A 1 78 ? 12.256 -11.728 4.573 1.00 87.12 78 TYR A O 1
ATOM 618 N N . TYR A 1 79 ? 13.600 -12.498 6.214 1.00 82.75 79 TYR A N 1
ATOM 619 C CA . TYR A 1 79 ? 14.809 -12.601 5.399 1.00 82.75 79 TYR A CA 1
ATOM 620 C C . TYR A 1 79 ? 15.082 -14.067 5.078 1.00 82.75 79 TYR A C 1
ATOM 622 O O . TYR A 1 79 ? 15.331 -14.873 5.974 1.00 82.75 79 TYR A O 1
ATOM 630 N N . SER A 1 80 ? 15.069 -14.436 3.797 1.00 81.25 80 SER A N 1
ATOM 631 C CA . SER A 1 80 ? 15.271 -15.835 3.393 1.00 81.25 80 SER A CA 1
ATOM 632 C C . SER A 1 80 ? 16.709 -16.312 3.637 1.00 81.25 80 SER A C 1
ATOM 634 O O . SER A 1 80 ? 16.936 -17.495 3.898 1.00 81.25 80 SER A O 1
ATOM 636 N N . THR A 1 81 ? 17.671 -15.386 3.621 1.00 80.62 81 THR A N 1
ATOM 637 C CA . THR A 1 81 ? 19.102 -15.648 3.826 1.00 80.62 81 THR A CA 1
ATOM 638 C C . THR A 1 81 ? 19.436 -16.002 5.274 1.00 80.62 81 THR A C 1
ATOM 640 O O . THR A 1 81 ? 20.143 -16.980 5.513 1.00 80.62 81 THR A O 1
ATOM 643 N N . THR A 1 82 ? 18.913 -15.247 6.243 1.00 84.31 82 THR A N 1
ATOM 644 C CA . THR A 1 82 ? 19.147 -15.475 7.680 1.00 84.31 82 THR A CA 1
ATOM 645 C C . THR A 1 82 ? 18.064 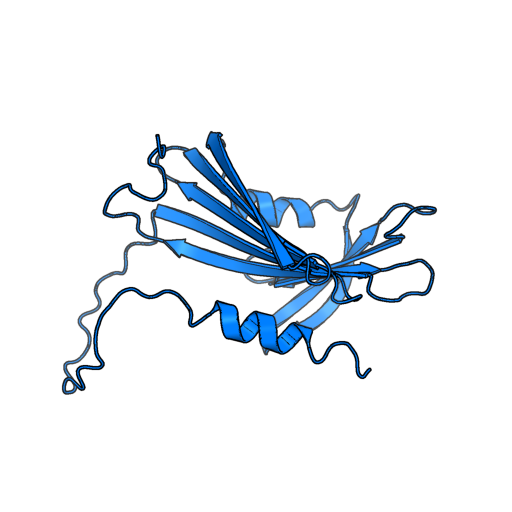-16.337 8.327 1.00 84.31 82 THR A C 1
ATOM 647 O O . THR A 1 82 ? 18.272 -16.861 9.418 1.00 84.31 82 THR A O 1
ATOM 650 N N . LYS A 1 83 ? 16.920 -16.525 7.652 1.00 83.19 83 LYS A N 1
ATOM 651 C CA . LYS A 1 83 ? 15.686 -17.113 8.205 1.00 83.19 83 LYS A CA 1
ATOM 652 C C . LYS A 1 83 ? 15.196 -16.389 9.462 1.00 83.19 83 LYS A C 1
ATOM 654 O O . LYS A 1 83 ? 14.501 -16.983 10.285 1.00 83.19 83 LYS A O 1
ATOM 659 N N . GLU A 1 84 ? 15.557 -15.120 9.611 1.00 81.62 84 GLU A N 1
ATOM 660 C CA . GLU A 1 84 ? 15.106 -14.289 10.717 1.00 81.62 84 GLU A CA 1
ATOM 661 C C . GLU A 1 84 ? 13.722 -13.723 10.422 1.00 81.62 84 GLU A C 1
ATOM 663 O O . GLU A 1 84 ? 13.417 -13.314 9.296 1.00 81.62 84 GLU A O 1
ATOM 668 N N . MET A 1 85 ? 12.903 -13.692 11.470 1.00 82.62 85 MET A N 1
ATOM 669 C CA . MET A 1 85 ? 11.606 -13.042 11.469 1.00 82.62 85 MET A CA 1
ATOM 670 C C . MET A 1 85 ? 11.608 -11.979 12.557 1.00 82.62 85 MET A C 1
ATOM 672 O O . MET A 1 85 ? 11.793 -12.290 13.732 1.00 82.62 85 MET A O 1
ATOM 676 N N . ASN A 1 86 ? 11.400 -10.732 12.155 1.00 84.44 86 ASN A N 1
ATOM 677 C CA . ASN A 1 86 ? 11.261 -9.604 13.065 1.00 84.44 86 ASN A CA 1
ATOM 678 C C . ASN A 1 86 ? 9.918 -8.939 12.806 1.00 84.44 86 ASN A C 1
ATOM 680 O O . ASN A 1 86 ? 9.464 -8.899 11.664 1.00 84.44 86 ASN A O 1
ATOM 684 N N . GLY A 1 87 ? 9.300 -8.393 13.843 1.00 87.62 87 GLY A N 1
ATOM 685 C CA . GLY A 1 87 ? 8.103 -7.594 13.658 1.00 87.62 87 GLY A CA 1
ATOM 686 C C . GLY A 1 87 ? 7.911 -6.582 14.763 1.00 87.62 87 GLY A C 1
ATOM 687 O O . GLY A 1 87 ? 8.438 -6.737 15.869 1.00 87.62 87 GLY A O 1
ATOM 688 N N . ARG A 1 88 ? 7.175 -5.526 14.445 1.00 91.25 88 ARG A N 1
ATOM 689 C CA . ARG A 1 88 ? 6.844 -4.465 15.381 1.00 91.25 88 ARG A CA 1
ATOM 690 C C . ARG A 1 88 ? 5.380 -4.103 15.227 1.00 91.25 88 ARG A C 1
ATOM 692 O O . ARG A 1 88 ? 4.881 -3.880 14.134 1.00 91.25 88 ARG A O 1
ATOM 699 N N . THR A 1 89 ? 4.725 -3.958 16.368 1.00 93.38 89 THR A N 1
ATOM 700 C CA . THR A 1 89 ? 3.404 -3.347 16.461 1.00 93.38 89 THR A CA 1
ATOM 701 C C . THR A 1 89 ? 3.556 -1.918 16.953 1.00 93.38 89 THR A C 1
ATOM 703 O O . THR A 1 89 ? 4.316 -1.630 17.882 1.00 93.38 89 THR A O 1
ATOM 706 N N . SER A 1 90 ? 2.811 -1.010 16.344 1.00 93.25 90 SER A N 1
ATOM 707 C CA . SER A 1 90 ? 2.674 0.366 16.794 1.00 93.25 90 SER A CA 1
ATOM 708 C C . SER A 1 90 ? 1.210 0.776 16.780 1.00 93.25 90 SER A C 1
ATOM 710 O O . SER A 1 90 ? 0.419 0.296 15.971 1.00 93.25 90 SER A O 1
ATOM 712 N N . MET A 1 91 ? 0.851 1.647 17.717 1.00 94.31 91 MET A N 1
ATOM 713 C CA . MET A 1 91 ? -0.481 2.228 17.806 1.00 94.31 91 MET A CA 1
ATOM 714 C C . MET A 1 91 ? -0.368 3.742 17.742 1.00 94.31 91 MET A C 1
ATOM 716 O O . MET A 1 91 ? 0.531 4.334 18.343 1.00 94.31 91 MET A O 1
ATOM 720 N N . SER A 1 92 ? -1.295 4.359 17.029 1.00 93.69 92 SER A N 1
ATOM 721 C CA . SER A 1 92 ? -1.382 5.802 16.860 1.00 93.69 92 SER A CA 1
ATOM 722 C C . SER A 1 92 ? -2.848 6.228 16.775 1.00 93.69 92 SER A C 1
ATOM 724 O O . SER A 1 92 ? -3.775 5.420 16.893 1.00 93.69 92 SER A O 1
ATOM 726 N N . THR A 1 93 ? -3.066 7.527 16.616 1.00 92.88 93 THR A N 1
ATOM 727 C CA . THR A 1 93 ? -4.364 8.078 16.246 1.00 92.88 93 THR A CA 1
ATOM 728 C C . THR A 1 93 ? -4.224 8.792 14.913 1.00 92.88 93 THR A C 1
ATOM 730 O O . THR A 1 93 ? -3.274 9.547 14.694 1.00 92.88 93 THR A O 1
ATOM 733 N N . ALA A 1 94 ? -5.178 8.558 14.021 1.00 89.75 94 ALA A N 1
ATOM 734 C CA . ALA A 1 94 ? -5.260 9.213 12.729 1.00 89.75 94 ALA A CA 1
ATOM 735 C C . ALA A 1 94 ? -6.627 9.885 12.576 1.00 89.75 94 ALA A C 1
ATOM 737 O O . ALA A 1 94 ? -7.642 9.424 13.096 1.00 89.75 94 ALA A O 1
ATOM 738 N N . TYR A 1 95 ? -6.644 11.010 11.865 1.00 85.56 95 TYR A N 1
ATOM 739 C CA . TYR A 1 95 ? -7.837 11.852 11.724 1.00 85.56 95 TYR A CA 1
ATOM 740 C C . TYR A 1 95 ? -8.635 11.562 10.448 1.00 85.56 95 TYR A C 1
ATOM 742 O O . TYR A 1 95 ? -9.625 12.236 10.181 1.00 85.56 95 TYR A O 1
ATOM 750 N N . SER A 1 96 ? -8.199 10.594 9.642 1.00 91.94 96 SER A N 1
ATOM 751 C CA . SER A 1 96 ? -8.802 10.283 8.347 1.00 91.94 96 SER A CA 1
ATOM 752 C C . SER A 1 96 ? -8.794 8.787 8.072 1.00 91.94 96 SER A C 1
ATOM 754 O O . SER A 1 96 ? -7.846 8.097 8.465 1.00 91.94 96 SER A O 1
ATOM 756 N N . SER A 1 97 ? -9.801 8.345 7.312 1.00 95.56 97 SER A N 1
ATOM 757 C CA . SER A 1 97 ? -9.892 7.000 6.733 1.00 95.56 97 SER A CA 1
ATOM 758 C C . SER A 1 97 ? -8.547 6.563 6.147 1.00 95.56 97 SER A C 1
ATOM 760 O O . SER A 1 97 ? -7.840 7.342 5.493 1.00 95.56 97 SER A O 1
ATOM 762 N N . LEU A 1 98 ? -8.187 5.314 6.429 1.00 97.31 98 LEU A N 1
ATOM 763 C CA . LEU A 1 98 ? -7.053 4.616 5.848 1.00 97.31 98 LEU A CA 1
ATOM 764 C C . LEU A 1 98 ? -7.226 4.461 4.344 1.00 97.31 98 LEU A C 1
ATOM 766 O O . LEU A 1 98 ? -6.276 4.688 3.601 1.00 97.31 98 LEU A O 1
ATOM 770 N N . PHE A 1 99 ? -8.424 4.140 3.877 1.00 97.38 99 PHE A N 1
ATOM 771 C CA . PHE A 1 99 ? -8.662 3.977 2.445 1.00 97.38 99 PHE A CA 1
ATOM 772 C C . PHE A 1 99 ? -8.601 5.319 1.723 1.00 97.38 99 PHE A C 1
ATOM 774 O O . PHE A 1 99 ? -7.902 5.450 0.719 1.00 97.38 99 PHE A O 1
ATOM 781 N N . GLU A 1 100 ? -9.245 6.344 2.280 1.00 96.06 100 GLU A N 1
ATOM 782 C CA . GLU A 1 100 ? -9.263 7.686 1.702 1.00 96.06 100 GLU A CA 1
ATOM 783 C C . GLU A 1 100 ? -7.852 8.268 1.573 1.00 96.06 100 GLU A C 1
ATOM 785 O O . GLU A 1 100 ? -7.473 8.771 0.515 1.00 96.06 100 GLU A O 1
ATOM 790 N N . ARG A 1 101 ? -7.044 8.196 2.639 1.00 95.62 101 ARG A N 1
ATOM 791 C CA . ARG A 1 101 ? -5.681 8.740 2.597 1.00 95.62 101 ARG A CA 1
ATOM 792 C C . ARG A 1 101 ? -4.774 7.944 1.661 1.00 95.62 101 ARG A C 1
ATOM 794 O O . ARG A 1 101 ? -3.927 8.555 1.019 1.00 95.62 101 ARG A O 1
ATOM 801 N N . THR A 1 102 ? -4.959 6.626 1.553 1.00 96.56 102 THR A N 1
ATOM 802 C CA . THR A 1 102 ? -4.212 5.792 0.603 1.00 96.56 102 THR A CA 1
ATOM 803 C C . THR A 1 102 ? -4.569 6.161 -0.834 1.00 96.56 102 THR A C 1
ATOM 805 O O . THR A 1 102 ? -3.668 6.429 -1.622 1.00 96.56 102 THR A O 1
ATOM 808 N N . ALA A 1 103 ? -5.856 6.286 -1.171 1.00 96.81 103 ALA A N 1
ATOM 809 C CA . ALA A 1 103 ? -6.282 6.724 -2.503 1.00 96.81 103 ALA A CA 1
ATOM 810 C C . ALA A 1 103 ? -5.723 8.119 -2.852 1.00 96.81 103 ALA A C 1
ATOM 812 O O . ALA A 1 103 ? -5.136 8.319 -3.917 1.00 96.81 103 ALA A O 1
ATOM 813 N N . LYS A 1 104 ? -5.789 9.067 -1.905 1.00 95.75 104 LYS A N 1
ATOM 814 C CA . LYS A 1 104 ? -5.262 10.433 -2.073 1.00 95.75 104 LYS A CA 1
ATOM 815 C C . LYS A 1 104 ? -3.767 10.495 -2.392 1.00 95.75 104 LYS A C 1
ATOM 817 O O . LYS A 1 104 ? -3.337 11.445 -3.046 1.00 95.75 104 LYS A O 1
ATOM 822 N N . GLN A 1 105 ? -2.959 9.518 -1.970 1.00 94.06 105 GLN A N 1
ATOM 823 C CA . GLN A 1 105 ? -1.531 9.491 -2.321 1.00 94.06 105 GLN A CA 1
ATOM 824 C C . GLN A 1 105 ? -1.315 9.405 -3.837 1.00 94.06 105 GLN A C 1
ATOM 826 O O . GLN A 1 105 ? -0.390 10.031 -4.361 1.00 94.06 105 GLN A O 1
ATOM 831 N N . TYR A 1 106 ? -2.194 8.696 -4.546 1.00 95.56 106 TYR A N 1
ATOM 832 C CA . TYR A 1 106 ? -2.108 8.488 -5.991 1.00 95.56 106 TYR A CA 1
ATOM 833 C C . TYR A 1 106 ? -2.737 9.622 -6.812 1.00 95.56 106 TYR A C 1
ATOM 835 O O . TYR A 1 106 ? -2.472 9.750 -8.006 1.00 95.56 106 TYR A O 1
ATOM 843 N N . GLU A 1 107 ? -3.484 10.524 -6.171 1.00 94.25 107 GLU A N 1
ATOM 844 C CA . GLU A 1 107 ? -4.043 11.722 -6.810 1.00 94.25 107 GLU A CA 1
ATOM 845 C C . GLU A 1 107 ? -3.017 12.857 -6.974 1.00 94.25 107 GLU A C 1
ATOM 847 O O . GLU A 1 107 ? -3.257 13.829 -7.701 1.00 94.25 107 GLU A O 1
ATOM 852 N N . ASN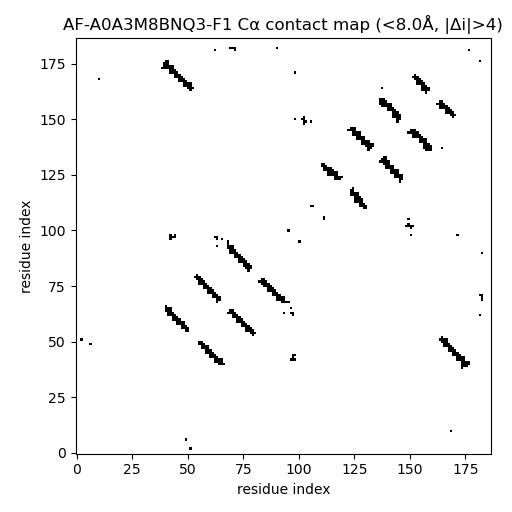 A 1 108 ? -1.856 12.766 -6.313 1.00 92.69 108 ASN A N 1
ATOM 853 C CA . ASN A 1 108 ? -0.832 13.801 -6.379 1.00 92.69 108 ASN A CA 1
ATOM 854 C C . ASN A 1 108 ? -0.156 13.851 -7.763 1.00 92.69 108 ASN A C 1
ATOM 856 O O . ASN A 1 108 ? 0.855 13.194 -8.012 1.00 92.69 108 ASN A O 1
ATOM 860 N N . LYS A 1 109 ? -0.662 14.730 -8.635 1.00 91.12 109 LYS A N 1
ATOM 861 C CA . LYS A 1 109 ? -0.188 14.936 -10.018 1.00 91.12 109 LYS A CA 1
ATOM 862 C C . LYS A 1 109 ? 1.263 15.416 -10.149 1.00 91.12 109 LYS A C 1
ATOM 864 O O . LYS A 1 109 ? 1.818 15.380 -11.246 1.00 91.12 109 LYS A O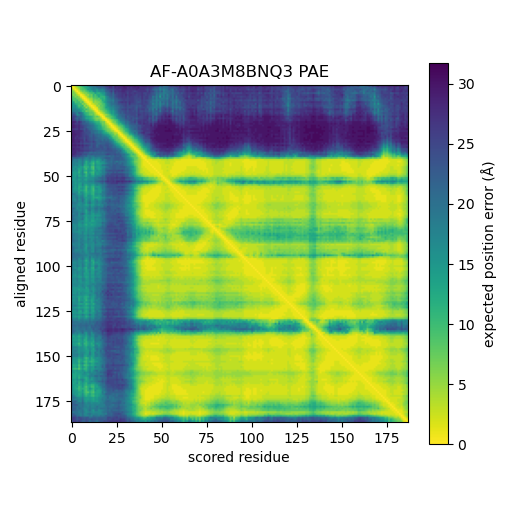 1
ATOM 869 N N . SER A 1 110 ? 1.873 15.909 -9.067 1.00 90.44 110 SER A N 1
ATOM 870 C CA . SER A 1 110 ? 3.304 16.251 -9.070 1.00 90.44 110 SER A CA 1
ATOM 871 C C . SER A 1 110 ? 4.199 15.009 -8.989 1.00 90.44 110 SER A C 1
ATOM 873 O O . SER A 1 110 ? 5.329 15.035 -9.476 1.00 90.44 110 SER A O 1
ATOM 875 N N . VAL A 1 111 ? 3.671 13.916 -8.429 1.00 91.69 111 VAL A N 1
ATOM 876 C CA . VAL A 1 111 ? 4.358 12.629 -8.280 1.00 91.69 111 VAL A CA 1
ATOM 877 C C . VAL A 1 111 ? 3.926 11.671 -9.383 1.00 91.69 111 VAL A C 1
ATOM 879 O O . VAL A 1 111 ? 4.779 11.136 -10.089 1.00 91.69 111 VAL A O 1
ATOM 882 N N . TRP A 1 112 ? 2.614 11.499 -9.560 1.00 96.31 112 TRP A N 1
ATOM 883 C CA . TRP A 1 112 ? 2.020 10.475 -10.411 1.00 96.31 112 TRP A CA 1
ATOM 884 C C . TRP A 1 112 ? 1.490 11.040 -11.723 1.00 96.31 112 TRP A C 1
ATOM 886 O O . TRP A 1 112 ? 0.791 12.056 -11.760 1.00 96.31 112 TRP A O 1
ATOM 896 N N . LYS A 1 113 ? 1.788 10.343 -12.818 1.00 96.88 113 LYS A N 1
ATOM 897 C CA . LYS A 1 113 ? 1.254 10.637 -14.148 1.00 96.88 113 LYS A CA 1
ATOM 898 C C . LYS A 1 113 ? 0.583 9.404 -14.718 1.00 96.88 113 LYS A C 1
ATOM 900 O O . LYS A 1 113 ? 1.210 8.354 -14.805 1.00 96.88 113 LYS A O 1
ATOM 905 N N . SER A 1 114 ? -0.662 9.549 -15.150 1.00 96.88 114 SER A N 1
ATOM 906 C CA . SER A 1 114 ? -1.355 8.496 -15.887 1.00 96.88 114 SER A CA 1
ATOM 907 C C . SER A 1 114 ? -0.638 8.202 -17.200 1.00 96.88 114 SER A C 1
ATOM 909 O O . SER A 1 114 ? -0.294 9.124 -17.945 1.00 96.88 114 SER A O 1
ATOM 911 N N . ILE A 1 115 ? -0.384 6.922 -17.461 1.00 97.25 115 ILE A N 1
ATOM 912 C CA . ILE A 1 115 ? 0.247 6.436 -18.695 1.00 97.25 115 ILE A CA 1
ATOM 913 C C . ILE A 1 115 ? -0.641 5.452 -19.464 1.00 97.25 115 ILE A C 1
ATOM 915 O O . ILE A 1 115 ? -0.238 4.969 -20.520 1.00 97.25 115 ILE A O 1
ATOM 919 N N . GLY A 1 116 ? -1.850 5.172 -18.970 1.00 96.81 116 GLY A N 1
ATOM 920 C CA . GLY A 1 116 ? -2.837 4.364 -19.675 1.00 96.81 116 GLY A CA 1
ATOM 921 C C . GLY A 1 116 ? -3.777 3.601 -18.750 1.00 96.81 116 GLY A C 1
ATOM 922 O O . GLY A 1 116 ? -3.844 3.833 -17.546 1.00 96.81 116 GLY A O 1
ATOM 923 N N . THR A 1 117 ? -4.510 2.663 -19.338 1.00 96.38 117 THR A N 1
ATOM 924 C CA . THR A 1 117 ? -5.389 1.724 -18.635 1.00 96.38 117 THR A CA 1
ATOM 925 C C . THR A 1 117 ? -5.009 0.314 -19.062 1.00 96.38 117 THR A C 1
ATOM 927 O O . THR A 1 117 ? -4.735 0.082 -20.241 1.00 96.38 117 THR A O 1
ATOM 930 N N . VAL A 1 118 ? -4.959 -0.610 -18.109 1.00 93.75 118 VAL A N 1
ATOM 931 C CA . VAL A 1 118 ? -4.639 -2.023 -18.340 1.00 93.75 118 VAL A CA 1
ATOM 932 C C . VAL A 1 118 ? -5.617 -2.905 -17.569 1.00 93.75 118 VAL A C 1
ATOM 934 O O . VAL A 1 118 ? -6.244 -2.453 -16.616 1.00 93.75 118 VAL A O 1
ATOM 937 N N . GLU A 1 119 ? -5.741 -4.169 -17.962 1.00 89.75 119 GLU A N 1
ATOM 938 C CA . GLU A 1 119 ? -6.529 -5.152 -17.217 1.00 89.75 119 GLU A CA 1
ATOM 939 C C . GLU A 1 119 ? -5.610 -5.989 -16.318 1.00 89.75 119 GLU A C 1
ATOM 941 O O . GLU A 1 119 ? -4.597 -6.523 -16.775 1.00 89.75 119 GLU A O 1
ATOM 946 N N . VAL A 1 120 ? -5.964 -6.114 -15.039 1.00 84.62 120 VAL A N 1
ATOM 947 C CA . VAL A 1 120 ? -5.277 -6.968 -14.063 1.00 84.62 120 VAL A CA 1
ATOM 948 C C . VAL A 1 120 ? -6.323 -7.837 -13.376 1.00 84.62 120 VAL A C 1
ATOM 950 O O . VAL A 1 120 ? -7.217 -7.322 -12.715 1.00 84.62 120 VAL A O 1
ATOM 953 N N . ASN A 1 121 ? -6.221 -9.162 -13.529 1.00 82.50 121 ASN A N 1
ATOM 954 C CA . ASN A 1 121 ? -7.148 -10.136 -12.933 1.00 82.50 121 ASN A CA 1
ATOM 955 C C . ASN A 1 121 ? -8.638 -9.840 -13.221 1.00 82.50 121 ASN A C 1
ATOM 957 O O . ASN A 1 121 ? -9.485 -10.014 -12.348 1.00 82.50 121 ASN A O 1
ATOM 961 N N . GLY A 1 122 ? -8.960 -9.371 -14.432 1.00 83.94 122 GLY A N 1
ATOM 962 C CA . GLY A 1 122 ? -10.328 -9.011 -14.830 1.00 83.94 122 GLY A CA 1
ATOM 963 C C . GLY A 1 122 ? -10.815 -7.647 -14.325 1.00 83.94 122 GLY A C 1
ATOM 964 O O . GLY A 1 122 ? -11.965 -7.288 -14.568 1.00 83.94 122 GLY A O 1
ATOM 965 N N . ILE A 1 123 ? -9.962 -6.873 -13.645 1.00 86.00 123 ILE A N 1
ATOM 966 C CA . ILE A 1 123 ? -10.253 -5.513 -13.179 1.00 86.00 123 ILE A CA 1
ATOM 967 C C . ILE A 1 123 ? -9.555 -4.512 -14.103 1.00 86.00 123 ILE A C 1
ATOM 969 O O . ILE A 1 123 ? -8.361 -4.638 -14.382 1.00 86.00 123 ILE A O 1
ATOM 973 N N . GLN A 1 124 ? -10.291 -3.502 -14.570 1.00 89.88 124 GLN A N 1
ATOM 974 C CA . GLN A 1 124 ? -9.721 -2.384 -15.323 1.00 89.88 124 GLN A CA 1
ATOM 975 C C . GLN A 1 124 ? -9.053 -1.400 -14.366 1.00 89.88 124 GLN A C 1
ATOM 977 O O . GLN A 1 124 ? -9.721 -0.778 -13.537 1.00 89.88 124 GLN A O 1
ATOM 982 N N . VAL A 1 125 ? -7.743 -1.231 -14.512 1.00 94.75 125 VAL A N 1
ATOM 983 C CA . VAL A 1 125 ? -6.934 -0.375 -13.645 1.00 94.75 125 VAL A CA 1
ATOM 984 C C . VAL A 1 125 ? -6.289 0.754 -14.433 1.00 94.75 125 VAL A C 1
ATOM 986 O O . VAL A 1 125 ? -5.862 0.589 -15.578 1.00 94.75 125 VAL A O 1
ATOM 989 N N . GLU A 1 126 ? -6.206 1.924 -13.816 1.00 97.56 126 GLU A N 1
ATOM 990 C CA . GLU A 1 126 ? -5.384 3.018 -14.310 1.00 97.56 126 GLU A CA 1
ATOM 991 C C . GLU A 1 126 ? -3.918 2.751 -13.962 1.00 97.56 126 GLU A C 1
ATOM 993 O O . GLU A 1 126 ? -3.581 2.439 -12.821 1.00 97.56 126 GLU A O 1
ATOM 998 N N . LEU A 1 127 ? -3.039 2.865 -14.956 1.00 97.94 127 LEU A N 1
ATOM 999 C CA . LEU A 1 127 ? -1.606 2.711 -14.766 1.00 97.94 127 LEU A CA 1
ATOM 1000 C C . LEU A 1 127 ? -0.977 4.090 -14.578 1.00 97.94 127 LEU A C 1
ATOM 1002 O O . LEU A 1 127 ? -0.971 4.915 -15.496 1.00 97.94 127 LEU A O 1
ATOM 1006 N N . LEU A 1 128 ? -0.420 4.324 -13.395 1.00 98.00 128 LEU A N 1
ATOM 1007 C CA . LEU A 1 128 ? 0.285 5.549 -13.045 1.00 98.00 128 LEU A CA 1
ATOM 1008 C C . LEU A 1 128 ? 1.793 5.307 -13.038 1.00 98.00 128 LEU A C 1
ATOM 1010 O O . LEU A 1 128 ? 2.267 4.293 -12.533 1.00 98.00 128 LEU A O 1
ATOM 1014 N N . LYS A 1 129 ? 2.559 6.271 -13.548 1.00 97.00 129 LYS A N 1
ATOM 1015 C CA . LYS A 1 129 ? 4.015 6.326 -13.427 1.00 97.00 129 LYS A CA 1
ATOM 1016 C 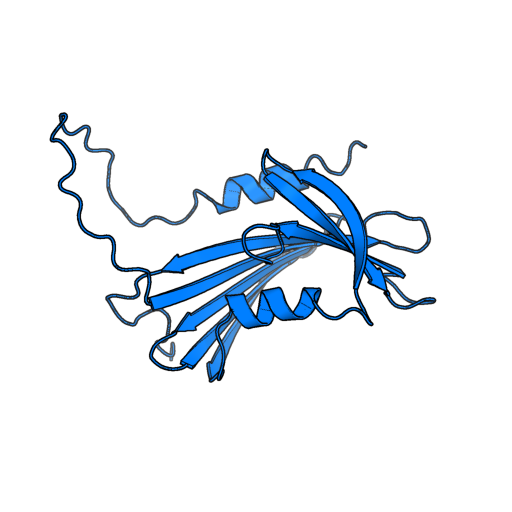C . LYS A 1 129 ? 4.415 7.411 -12.435 1.00 97.00 129 LYS A C 1
ATOM 1018 O O . LYS A 1 129 ? 4.077 8.579 -12.636 1.00 97.00 129 LYS A O 1
ATOM 1023 N N . GLY A 1 130 ? 5.129 7.013 -11.388 1.00 94.44 130 GLY A N 1
ATOM 1024 C CA . GLY A 1 130 ? 5.656 7.888 -10.343 1.00 94.44 130 GLY A CA 1
ATOM 1025 C C . GLY A 1 130 ? 7.136 8.187 -10.553 1.00 94.44 130 GLY A C 1
ATOM 1026 O O . GLY A 1 130 ? 7.893 7.302 -10.958 1.00 94.44 130 GLY A O 1
ATOM 1027 N N . ASN A 1 131 ? 7.564 9.421 -10.283 1.00 85.25 131 ASN A N 1
ATOM 1028 C CA . ASN A 1 131 ? 8.990 9.761 -10.291 1.00 85.25 131 ASN A CA 1
ATOM 1029 C C . ASN A 1 131 ? 9.697 9.101 -9.094 1.00 85.25 131 ASN A C 1
ATOM 1031 O O . ASN A 1 131 ? 9.257 9.273 -7.959 1.00 85.25 131 ASN A O 1
ATOM 1035 N N . GLY A 1 132 ? 10.787 8.374 -9.346 1.00 76.31 132 GLY A N 1
ATOM 1036 C CA . GLY A 1 132 ? 11.726 7.935 -8.315 1.00 76.31 132 GLY A CA 1
ATOM 1037 C C . GLY A 1 132 ? 12.897 8.909 -8.187 1.00 76.31 132 GLY A C 1
ATOM 1038 O O . GLY A 1 132 ? 12.820 10.061 -8.624 1.00 76.31 132 GLY A O 1
ATOM 1039 N N . GLU A 1 133 ? 14.005 8.450 -7.615 1.00 68.12 133 GLU A N 1
ATOM 1040 C CA . GLU A 1 133 ? 15.230 9.241 -7.550 1.00 68.12 133 GLU A CA 1
ATOM 1041 C C . GLU A 1 133 ? 15.979 9.148 -8.893 1.00 68.12 133 GLU A C 1
ATOM 1043 O O . GLU A 1 133 ? 16.415 8.063 -9.268 1.00 68.12 133 GLU A O 1
ATOM 1048 N N . PRO A 1 134 ? 16.216 10.253 -9.635 1.00 61.78 134 PRO A N 1
ATOM 1049 C CA . PRO A 1 134 ? 16.830 10.189 -10.971 1.00 61.78 134 PRO A CA 1
ATOM 1050 C C . PRO A 1 134 ? 18.237 9.568 -11.014 1.00 61.78 134 PRO A C 1
ATOM 1052 O O . PRO A 1 134 ? 18.731 9.231 -12.087 1.00 61.78 134 PRO A O 1
ATOM 1055 N N . LYS A 1 135 ? 18.904 9.484 -9.858 1.00 60.88 135 LYS A N 1
ATOM 1056 C CA . LYS A 1 135 ? 20.229 8.876 -9.660 1.00 60.88 135 LYS A CA 1
ATOM 1057 C C . LYS A 1 135 ? 20.235 7.825 -8.541 1.00 60.88 135 LYS A C 1
ATOM 1059 O O . LYS A 1 135 ? 21.315 7.403 -8.138 1.00 60.88 135 LYS A O 1
ATOM 1064 N N . GLY A 1 136 ? 19.065 7.481 -8.012 1.00 62.66 136 GLY A N 1
ATOM 1065 C CA . GLY A 1 136 ? 18.907 6.526 -6.923 1.00 62.66 136 GLY A CA 1
ATOM 1066 C C . GLY A 1 136 ? 18.144 5.294 -7.384 1.00 62.66 136 GLY A C 1
ATOM 1067 O O . GLY A 1 136 ? 17.723 5.193 -8.538 1.00 62.66 136 GLY A O 1
ATOM 1068 N N . ASP A 1 137 ? 17.976 4.363 -6.458 1.00 69.12 137 ASP A N 1
ATOM 1069 C CA . ASP A 1 137 ? 17.185 3.162 -6.652 1.00 69.12 137 ASP A CA 1
ATOM 1070 C C . ASP A 1 137 ? 15.974 3.225 -5.704 1.00 69.12 137 ASP A C 1
ATOM 1072 O O . ASP A 1 137 ? 16.167 3.265 -4.486 1.00 69.12 137 ASP A O 1
ATOM 1076 N N . PRO A 1 138 ? 14.732 3.250 -6.224 1.00 82.25 138 PRO A N 1
ATOM 1077 C CA . PRO A 1 138 ? 14.353 3.090 -7.631 1.00 82.25 138 PRO A CA 1
ATOM 1078 C C . PRO A 1 138 ? 14.324 4.403 -8.433 1.00 82.25 138 PRO A C 1
ATOM 1080 O O . PRO A 1 138 ? 14.082 5.492 -7.907 1.00 82.25 138 PRO A O 1
ATOM 1083 N N . VAL A 1 139 ? 14.472 4.269 -9.754 1.00 89.31 139 VAL A N 1
ATOM 1084 C CA . VAL A 1 139 ? 14.425 5.377 -10.725 1.00 89.31 139 VAL A CA 1
ATOM 1085 C C . VAL A 1 139 ? 12.986 5.815 -11.016 1.00 89.31 139 VAL A C 1
ATOM 1087 O O . VAL A 1 139 ? 12.727 6.992 -11.276 1.00 89.31 139 VAL A O 1
ATOM 1090 N N . TYR A 1 140 ? 12.028 4.886 -10.980 1.00 93.69 140 TYR A N 1
ATOM 1091 C CA . TYR A 1 140 ? 10.596 5.185 -11.073 1.00 93.69 140 TYR A CA 1
ATOM 1092 C C . TYR A 1 140 ? 9.735 4.067 -10.484 1.00 93.69 140 TYR A C 1
ATOM 1094 O O . TYR A 1 140 ? 10.205 2.952 -10.257 1.00 93.69 140 TYR A O 1
ATOM 1102 N N . TYR A 1 141 ? 8.453 4.379 -10.308 1.00 96.06 141 TYR A N 1
ATOM 1103 C CA . TYR A 1 141 ? 7.425 3.447 -9.853 1.00 96.06 141 TYR A CA 1
ATOM 1104 C C . TYR A 1 141 ? 6.319 3.309 -10.897 1.00 96.06 141 TYR A C 1
ATOM 1106 O O . TYR A 1 141 ? 6.013 4.272 -11.610 1.00 96.06 141 TYR A O 1
ATOM 1114 N N . LEU A 1 142 ? 5.694 2.136 -10.964 1.00 97.62 142 LEU A N 1
ATOM 1115 C CA . LEU A 1 142 ? 4.406 1.931 -11.622 1.00 97.62 142 LEU A CA 1
ATOM 1116 C C . LEU A 1 142 ? 3.368 1.514 -10.587 1.00 97.62 142 LEU A C 1
ATOM 1118 O O . LEU A 1 142 ? 3.560 0.502 -9.921 1.00 97.62 142 LEU A O 1
ATOM 1122 N N . ALA A 1 143 ? 2.264 2.248 -10.496 1.00 97.94 143 ALA A N 1
ATOM 1123 C CA . ALA A 1 143 ? 1.135 1.916 -9.635 1.00 97.94 143 ALA A CA 1
ATOM 1124 C C . ALA A 1 143 ? -0.093 1.558 -10.478 1.00 97.94 143 ALA A C 1
ATOM 1126 O O . ALA A 1 143 ? -0.397 2.220 -11.471 1.00 97.94 143 ALA A O 1
ATOM 1127 N N . TYR A 1 144 ? -0.785 0.494 -10.085 1.00 97.88 144 TYR A N 1
ATOM 1128 C CA . TYR A 1 144 ? -1.948 -0.059 -10.772 1.00 97.88 144 TYR A CA 1
ATOM 1129 C C . TYR A 1 144 ? -3.173 0.236 -9.911 1.00 97.88 144 TYR A C 1
ATOM 1131 O O . TYR A 1 144 ? -3.350 -0.407 -8.879 1.00 97.88 144 TYR A O 1
ATOM 1139 N N . ILE A 1 145 ? -3.978 1.220 -10.301 1.00 97.94 145 ILE A N 1
ATOM 1140 C CA . ILE A 1 145 ? -5.045 1.791 -9.471 1.00 97.94 145 ILE A CA 1
ATOM 1141 C C . ILE A 1 145 ? -6.415 1.309 -9.941 1.00 97.94 145 ILE A C 1
ATOM 1143 O O . ILE A 1 145 ? -6.773 1.492 -11.104 1.00 97.94 145 ILE A O 1
ATOM 1147 N N . ASP A 1 146 ? -7.209 0.731 -9.042 1.00 95.06 146 ASP A N 1
ATOM 1148 C CA . ASP A 1 146 ? -8.607 0.408 -9.320 1.00 95.06 146 ASP A CA 1
ATOM 1149 C C . ASP A 1 146 ? -9.384 1.710 -9.524 1.00 95.06 146 ASP A C 1
ATOM 1151 O O . ASP A 1 146 ? -9.517 2.523 -8.610 1.00 95.06 146 ASP A O 1
ATOM 1155 N N . ARG A 1 147 ? -9.939 1.916 -10.719 1.00 90.25 147 ARG A N 1
ATOM 1156 C CA . ARG A 1 147 ? -10.677 3.148 -11.034 1.00 90.25 147 ARG A CA 1
ATOM 1157 C C . ARG A 1 147 ? -11.988 3.282 -10.264 1.00 90.25 147 ARG A C 1
ATOM 1159 O O . ARG A 1 147 ? -12.517 4.387 -10.183 1.00 90.25 147 ARG A O 1
ATOM 1166 N N . SER A 1 148 ? -12.533 2.179 -9.756 1.00 90.94 148 SER A N 1
ATOM 1167 C CA . SER A 1 148 ? -13.784 2.187 -8.999 1.00 90.94 148 SER A CA 1
ATOM 1168 C C . SER A 1 148 ? -13.595 2.662 -7.558 1.00 90.94 148 SER A C 1
ATOM 1170 O O . SER A 1 148 ? -14.509 3.267 -7.002 1.00 90.94 148 SER A O 1
ATOM 1172 N N . THR A 1 149 ? -12.412 2.441 -6.974 1.00 93.00 149 THR A N 1
ATOM 1173 C CA . THR A 1 149 ? -12.126 2.755 -5.564 1.00 93.00 149 THR A CA 1
ATOM 1174 C C . THR A 1 149 ? -11.027 3.800 -5.370 1.00 93.00 149 THR A C 1
ATOM 1176 O O . THR A 1 149 ? -10.952 4.407 -4.306 1.00 93.00 149 THR A O 1
ATOM 1179 N N . GLY A 1 150 ? -10.169 4.020 -6.369 1.00 94.69 150 GLY A N 1
ATOM 1180 C CA . GLY A 1 150 ? -8.954 4.832 -6.251 1.00 94.69 150 GLY A CA 1
ATOM 1181 C C . GLY A 1 150 ? -7.818 4.143 -5.485 1.00 94.69 150 GLY A C 1
ATOM 1182 O O . GLY A 1 150 ? -6.773 4.755 -5.275 1.00 94.69 150 GLY A O 1
ATOM 1183 N N . LEU A 1 151 ? -7.996 2.885 -5.063 1.00 96.56 151 LEU A N 1
ATOM 1184 C CA . LEU A 1 151 ? -7.008 2.139 -4.284 1.00 96.56 151 LEU A CA 1
ATOM 1185 C C . LEU A 1 151 ? -6.021 1.388 -5.198 1.00 96.56 151 LEU A C 1
ATOM 1187 O O . LEU A 1 151 ? -6.410 0.905 -6.267 1.00 96.56 151 LEU A O 1
ATOM 1191 N N . PRO A 1 152 ? -4.742 1.260 -4.803 1.00 97.25 152 PRO A N 1
ATOM 1192 C CA . PRO A 1 152 ? -3.768 0.481 -5.559 1.00 97.25 152 PRO A CA 1
ATOM 1193 C C . PRO A 1 152 ? -4.064 -1.018 -5.450 1.00 97.25 152 PRO A C 1
ATOM 1195 O O . PRO A 1 152 ? -4.397 -1.508 -4.387 1.00 97.25 152 PRO A O 1
ATOM 1198 N N . LEU A 1 153 ? -3.879 -1.788 -6.518 1.00 96.31 153 LEU A N 1
ATOM 1199 C CA . LEU A 1 153 ? -3.822 -3.256 -6.442 1.00 96.31 153 LEU A CA 1
ATOM 1200 C C . LEU A 1 153 ? -2.373 -3.722 -6.295 1.00 96.31 153 LEU A C 1
ATOM 1202 O O . LEU A 1 153 ? -2.072 -4.719 -5.636 1.00 96.31 153 LEU A O 1
ATOM 1206 N N . LYS A 1 154 ? -1.469 -3.006 -6.968 1.00 95.75 154 LYS A N 1
ATOM 1207 C CA . LYS A 1 154 ? -0.055 -3.340 -7.071 1.00 95.75 154 LYS A CA 1
ATOM 1208 C C . LYS A 1 154 ? 0.771 -2.084 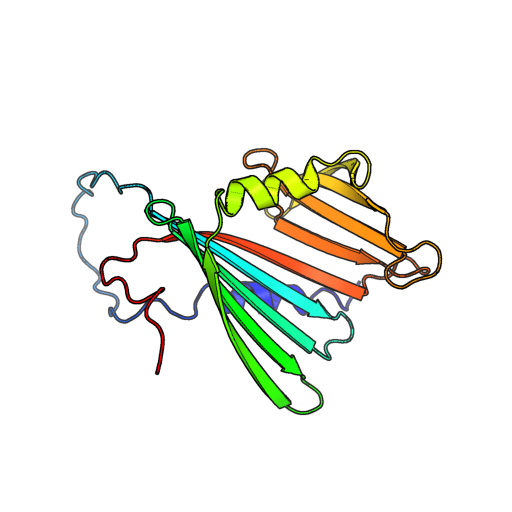-7.311 1.00 95.75 154 LYS A C 1
ATOM 1210 O O . LYS A 1 154 ? 0.336 -1.190 -8.037 1.00 95.75 154 LYS A O 1
ATOM 1215 N N . GLU A 1 155 ? 1.987 -2.076 -6.790 1.00 96.56 155 GLU A N 1
ATOM 1216 C CA . GLU A 1 155 ? 3.030 -1.124 -7.158 1.00 96.56 155 GLU A CA 1
ATOM 1217 C C . GLU A 1 155 ? 4.332 -1.865 -7.484 1.00 96.56 155 GLU A C 1
ATOM 1219 O O . GLU A 1 155 ? 4.633 -2.905 -6.902 1.00 96.56 155 GLU A O 1
ATOM 1224 N N . GLU A 1 156 ? 5.099 -1.359 -8.440 1.00 95.94 156 GLU A N 1
ATOM 1225 C CA . GLU A 1 156 ? 6.377 -1.925 -8.864 1.00 95.94 156 GLU A CA 1
ATOM 1226 C C . GLU A 1 156 ? 7.437 -0.826 -8.913 1.00 95.94 156 GLU A C 1
ATOM 1228 O O . GLU A 1 156 ? 7.251 0.195 -9.575 1.00 95.94 156 GLU A O 1
ATOM 1233 N N . ALA A 1 157 ? 8.563 -1.060 -8.247 1.00 94.62 157 ALA A N 1
ATOM 1234 C CA . ALA A 1 157 ? 9.732 -0.191 -8.265 1.00 94.62 157 ALA A CA 1
ATOM 1235 C C . ALA A 1 157 ? 10.722 -0.665 -9.338 1.00 94.62 157 ALA A C 1
ATOM 1237 O O . ALA A 1 157 ? 11.026 -1.857 -9.399 1.00 94.62 157 ALA A O 1
ATOM 1238 N N . TYR A 1 158 ? 11.240 0.247 -10.165 1.00 93.50 158 TYR A N 1
ATOM 1239 C CA . TYR A 1 158 ? 12.127 -0.074 -11.289 1.00 93.50 158 TYR A CA 1
ATOM 1240 C C . TYR A 1 158 ? 13.505 0.584 -11.157 1.00 93.50 158 TYR A C 1
ATOM 1242 O O . TYR A 1 158 ? 13.610 1.772 -10.840 1.00 93.50 158 TYR A O 1
ATOM 1250 N N . ASN A 1 159 ? 14.560 -0.175 -11.465 1.00 91.25 159 ASN A N 1
ATOM 1251 C CA . ASN A 1 159 ? 15.933 0.333 -11.538 1.00 91.25 159 ASN A CA 1
ATOM 1252 C C . ASN A 1 159 ? 16.215 1.056 -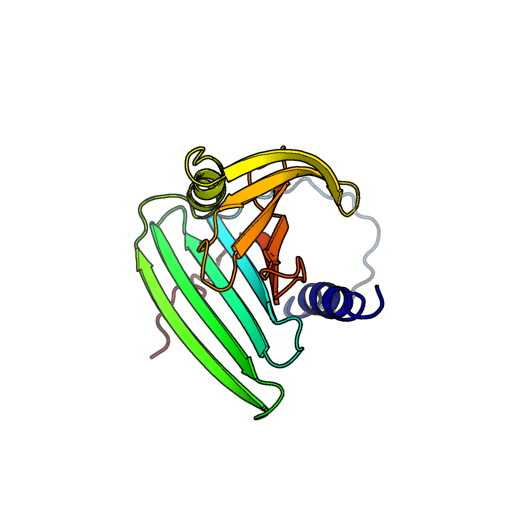12.873 1.00 91.25 159 ASN A C 1
ATOM 1254 O O . ASN A 1 159 ? 15.379 1.115 -13.781 1.00 91.25 159 ASN A O 1
ATOM 1258 N N . SER A 1 160 ? 17.439 1.570 -13.023 1.00 89.25 160 SER A N 1
ATOM 1259 C CA . SER A 1 160 ? 17.905 2.246 -14.248 1.00 89.25 160 SER A CA 1
ATOM 1260 C C . SER A 1 160 ? 17.940 1.357 -15.503 1.00 89.25 160 SER A C 1
ATOM 1262 O O . SER A 1 160 ? 17.882 1.876 -16.618 1.00 89.25 160 SER A O 1
ATOM 1264 N N . SER A 1 161 ? 17.958 0.032 -15.339 1.00 90.31 161 SER A N 1
ATOM 1265 C CA . SER A 1 161 ? 17.882 -0.959 -16.423 1.00 90.31 161 SER A CA 1
ATOM 1266 C C . SER A 1 161 ? 16.442 -1.322 -16.819 1.00 90.31 161 SER A C 1
ATOM 1268 O O . SER A 1 161 ? 16.250 -2.173 -17.686 1.00 90.31 161 SER A O 1
ATOM 1270 N N . ASN A 1 162 ? 15.425 -0.677 -16.229 1.00 90.31 162 ASN A N 1
ATOM 1271 C CA . ASN A 1 162 ? 14.004 -1.032 -16.358 1.00 90.31 162 ASN A CA 1
ATOM 1272 C C . ASN A 1 162 ? 13.667 -2.445 -15.857 1.00 90.31 162 ASN A C 1
ATOM 1274 O O . ASN A 1 162 ? 12.752 -3.095 -16.365 1.00 90.31 162 ASN A O 1
ATOM 1278 N N . GLU A 1 163 ? 14.381 -2.921 -14.845 1.00 92.12 163 GLU A N 1
ATOM 1279 C CA . GLU A 1 163 ? 14.072 -4.174 -14.166 1.00 92.12 163 GLU A CA 1
ATOM 1280 C C . GLU A 1 163 ? 13.328 -3.886 -12.862 1.00 92.12 163 GLU A C 1
ATOM 1282 O O . GLU A 1 163 ? 13.655 -2.937 -12.144 1.00 92.12 163 GLU A O 1
ATOM 1287 N N . VAL A 1 164 ? 12.332 -4.719 -12.548 1.00 91.88 164 VAL A N 1
ATOM 1288 C CA . VAL A 1 164 ? 11.597 -4.630 -11.281 1.00 91.88 164 VAL A CA 1
ATOM 1289 C C . VAL A 1 164 ? 12.538 -4.997 -10.135 1.00 91.88 164 VAL A C 1
ATOM 1291 O O . VAL A 1 164 ? 13.140 -6.071 -10.144 1.00 91.88 164 VAL A O 1
ATOM 1294 N N . MET A 1 165 ? 12.636 -4.113 -9.148 1.00 91.31 165 MET A N 1
ATOM 1295 C CA . MET A 1 165 ? 13.411 -4.295 -7.919 1.00 91.31 165 MET A CA 1
ATOM 1296 C C . MET A 1 165 ? 12.553 -4.877 -6.803 1.00 91.31 165 MET A C 1
ATOM 1298 O O . MET A 1 165 ? 12.941 -5.831 -6.134 1.00 91.31 165 MET A O 1
ATOM 1302 N N . THR A 1 166 ? 11.360 -4.313 -6.645 1.00 92.75 166 THR A N 1
ATOM 1303 C CA . THR A 1 166 ? 10.423 -4.640 -5.575 1.00 92.75 166 THR A CA 1
ATOM 1304 C C . THR A 1 166 ? 9.007 -4.542 -6.125 1.00 92.75 166 THR A C 1
ATOM 1306 O O . THR A 1 166 ? 8.710 -3.658 -6.932 1.00 92.75 166 THR A O 1
ATOM 1309 N N . ALA A 1 167 ? 8.134 -5.436 -5.674 1.00 94.44 167 ALA A N 1
ATOM 1310 C CA . ALA A 1 167 ? 6.701 -5.357 -5.916 1.00 94.44 167 ALA A CA 1
ATOM 1311 C C . ALA A 1 167 ? 5.946 -5.244 -4.588 1.00 94.44 167 ALA A C 1
ATOM 1313 O O . ALA A 1 167 ? 6.262 -5.951 -3.632 1.00 94.44 167 ALA A O 1
ATOM 1314 N N . TYR A 1 168 ? 4.939 -4.381 -4.554 1.00 95.69 168 TYR A N 1
ATOM 1315 C CA . TYR A 1 168 ? 3.990 -4.228 -3.460 1.00 95.69 168 TYR A CA 1
ATOM 1316 C C . TYR A 1 168 ? 2.628 -4.717 -3.936 1.00 95.69 168 TYR A C 1
ATOM 1318 O O . TYR A 1 168 ? 2.182 -4.340 -5.018 1.00 95.69 168 TYR A O 1
ATOM 1326 N N . PHE A 1 169 ? 1.964 -5.538 -3.133 1.00 95.75 169 PHE A N 1
ATOM 1327 C CA . PHE A 1 169 ? 0.601 -6.007 -3.372 1.00 95.75 169 PHE A CA 1
ATOM 1328 C C . PHE A 1 169 ? -0.286 -5.535 -2.237 1.00 95.75 169 PHE A C 1
ATOM 1330 O O . PHE A 1 169 ? 0.073 -5.727 -1.077 1.00 95.75 169 PHE A O 1
ATOM 1337 N N . TYR A 1 170 ? -1.429 -4.949 -2.570 1.00 96.25 170 TYR A N 1
ATOM 1338 C CA . TYR A 1 170 ? -2.313 -4.326 -1.595 1.00 96.25 170 TYR A CA 1
ATOM 1339 C C . TYR A 1 170 ? -3.639 -5.077 -1.527 1.00 96.25 170 TYR A C 1
ATOM 1341 O O . TYR A 1 170 ? -4.219 -5.445 -2.550 1.00 96.25 170 TYR A O 1
ATOM 1349 N N . PHE A 1 171 ? -4.121 -5.286 -0.309 1.00 96.44 171 PHE A N 1
ATOM 1350 C CA . PHE A 1 171 ? -5.389 -5.938 -0.015 1.00 96.44 171 PHE A CA 1
ATOM 1351 C C . PHE A 1 171 ? -6.161 -5.064 0.961 1.00 96.44 171 PHE A C 1
ATOM 1353 O O . PHE A 1 171 ? -5.599 -4.631 1.965 1.00 96.44 171 PHE A O 1
ATOM 1360 N N . PHE A 1 172 ? -7.433 -4.823 0.660 1.00 95.62 172 PHE A N 1
ATOM 1361 C CA . PHE A 1 172 ? -8.296 -3.932 1.424 1.00 95.62 172 PHE A CA 1
ATOM 1362 C C . PHE A 1 172 ? -9.589 -4.644 1.790 1.00 95.62 172 PHE A C 1
ATOM 1364 O O . PHE A 1 172 ? -10.221 -5.262 0.930 1.00 95.62 172 PHE A O 1
ATOM 1371 N N . ASP A 1 173 ? -10.011 -4.520 3.041 1.00 95.62 173 ASP A N 1
ATOM 1372 C CA . ASP A 1 173 ? -11.297 -5.020 3.512 1.00 95.62 173 ASP A CA 1
ATOM 1373 C C . ASP A 1 173 ? -11.865 -4.171 4.664 1.00 95.62 173 ASP A C 1
ATOM 1375 O O . ASP A 1 173 ? -11.193 -3.357 5.300 1.00 95.62 173 ASP A O 1
ATOM 1379 N N . HIS A 1 174 ? -13.164 -4.337 4.903 1.00 93.94 174 HIS A N 1
ATOM 1380 C CA . HIS A 1 174 ? -13.807 -3.802 6.097 1.00 93.94 174 HIS A CA 1
ATOM 1381 C C . HIS A 1 174 ? -14.017 -4.940 7.091 1.00 93.94 174 HIS A C 1
ATOM 1383 O O . HIS A 1 174 ? -14.608 -5.966 6.750 1.00 93.94 174 HIS A O 1
ATOM 1389 N N . VAL A 1 175 ? -13.589 -4.737 8.333 1.00 92.25 175 VAL A N 1
ATOM 1390 C CA . VAL A 1 175 ? -13.627 -5.744 9.395 1.00 92.25 175 VAL A CA 1
ATOM 1391 C C . VAL A 1 175 ? -14.524 -5.284 10.544 1.00 92.25 175 VAL A C 1
ATOM 1393 O O . VAL A 1 175 ? -14.648 -4.095 10.856 1.00 92.25 175 VAL A O 1
ATOM 1396 N N . HIS A 1 176 ? -15.186 -6.250 11.180 1.00 87.50 176 HIS A N 1
ATOM 1397 C CA . HIS A 1 176 ? -15.916 -6.045 12.425 1.00 87.50 176 HIS A CA 1
ATOM 1398 C C . HIS A 1 176 ? -15.076 -6.514 13.606 1.00 87.50 176 HIS A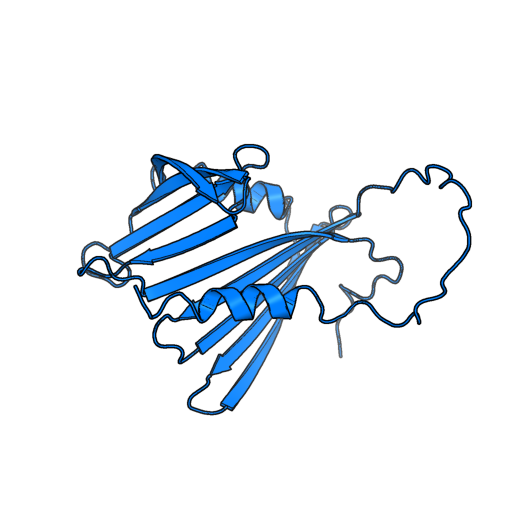 C 1
ATOM 1400 O O . HIS A 1 176 ? -14.845 -7.711 13.762 1.00 87.50 176 HIS A O 1
ATOM 1406 N N . ASP A 1 177 ? -14.690 -5.585 14.475 1.00 86.12 177 ASP A N 1
ATOM 1407 C CA . ASP A 1 177 ? -14.040 -5.916 15.741 1.00 86.12 177 ASP A CA 1
ATOM 1408 C C . ASP A 1 177 ? -15.077 -5.977 16.867 1.00 86.12 177 ASP A C 1
ATOM 1410 O O . ASP A 1 177 ? -15.281 -5.017 17.610 1.00 86.12 177 ASP A O 1
ATOM 1414 N N . LEU A 1 178 ? -15.795 -7.099 16.960 1.00 82.56 178 LEU A N 1
ATOM 1415 C CA . LEU A 1 178 ? -16.838 -7.282 17.979 1.00 82.56 178 LEU A CA 1
ATOM 1416 C C . LEU A 1 178 ? -16.269 -7.351 19.403 1.00 82.56 178 LEU A C 1
ATOM 1418 O O . LEU A 1 178 ? -16.977 -7.056 20.364 1.00 82.56 178 LEU A O 1
ATOM 1422 N N . THR A 1 179 ? -15.012 -7.765 19.543 1.00 83.56 179 THR A N 1
ATOM 1423 C CA . THR A 1 179 ? -14.353 -8.010 20.831 1.00 83.56 179 THR A CA 1
ATOM 1424 C C . THR A 1 179 ? -13.456 -6.850 21.267 1.00 83.56 179 THR A C 1
ATOM 1426 O O . THR A 1 179 ? -13.043 -6.793 22.428 1.00 83.56 179 THR A O 1
ATOM 1429 N N . GLY A 1 180 ? -13.160 -5.917 20.358 1.00 82.88 180 GLY A N 1
ATOM 1430 C CA . GLY A 1 180 ? -12.230 -4.815 20.586 1.00 82.88 180 GLY A CA 1
ATOM 1431 C C . GLY A 1 180 ? -10.775 -5.274 20.691 1.00 82.88 180 GLY A C 1
ATOM 1432 O O . GLY A 1 180 ? -9.964 -4.550 21.259 1.00 82.88 180 GLY A O 1
ATOM 1433 N N . GLU A 1 181 ? -10.449 -6.495 20.251 1.00 88.19 181 GLU A N 1
ATOM 1434 C CA . GLU A 1 181 ? -9.132 -7.119 20.481 1.00 88.19 181 GLU A CA 1
ATOM 1435 C C . GLU A 1 181 ? -8.058 -6.550 19.557 1.00 88.19 181 GLU A C 1
ATOM 1437 O O . GLU A 1 181 ? -6.887 -6.520 19.933 1.00 88.19 181 GLU A O 1
ATOM 1442 N N . ILE A 1 182 ? -8.442 -6.053 18.375 1.00 89.62 182 ILE A N 1
ATOM 1443 C CA . ILE A 1 182 ? -7.490 -5.556 17.372 1.00 89.62 182 ILE A CA 1
ATOM 1444 C C . ILE A 1 182 ? -6.656 -4.408 17.952 1.00 89.62 182 ILE A C 1
ATOM 1446 O O . ILE A 1 182 ? -5.451 -4.336 17.711 1.00 89.62 182 ILE A O 1
ATOM 1450 N N . PHE A 1 183 ? -7.270 -3.559 18.779 1.00 90.19 183 PHE A N 1
ATOM 1451 C CA . PHE A 1 183 ? -6.648 -2.359 19.346 1.00 90.19 183 PHE A CA 1
ATOM 1452 C C . PHE A 1 183 ? -6.246 -2.499 20.823 1.00 90.19 183 PHE A C 1
ATOM 1454 O O . PHE A 1 183 ? -5.915 -1.499 21.466 1.00 90.19 183 PHE A O 1
ATOM 1461 N N . LYS A 1 184 ? -6.245 -3.710 21.398 1.00 86.69 184 LYS A N 1
ATOM 1462 C CA . LYS A 1 184 ? -5.745 -3.901 22.769 1.00 86.69 184 LYS A CA 1
ATOM 1463 C C . LYS A 1 184 ? -4.225 -3.843 22.804 1.00 86.69 184 LYS A C 1
ATOM 1465 O O . LYS A 1 184 ? -3.548 -4.554 22.068 1.00 86.69 184 LYS A O 1
ATOM 1470 N N . GLN A 1 185 ? -3.680 -3.022 23.702 1.00 69.75 185 GLN A N 1
ATOM 1471 C CA . GLN A 1 185 ? -2.249 -3.038 23.998 1.00 69.75 185 GLN A CA 1
ATOM 1472 C C . GLN A 1 185 ? -1.877 -4.392 24.612 1.00 69.75 185 GLN A C 1
ATOM 1474 O O . GLN A 1 185 ? -2.324 -4.725 25.712 1.00 69.75 185 GLN A O 1
ATOM 1479 N N . THR A 1 186 ? -1.049 -5.166 23.918 1.00 62.69 186 THR A N 1
ATOM 1480 C CA . THR A 1 186 ? -0.369 -6.324 24.501 1.00 62.69 186 THR A CA 1
ATOM 1481 C C . THR A 1 186 ? 0.705 -5.819 25.464 1.00 62.69 186 THR A C 1
ATOM 1483 O O . THR A 1 186 ? 1.609 -5.095 25.049 1.00 62.69 186 THR A O 1
ATOM 1486 N N . LYS A 1 187 ? 0.545 -6.141 26.752 1.00 46.44 187 LYS A N 1
ATOM 1487 C CA . LYS A 1 187 ? 1.531 -5.879 27.811 1.00 46.44 187 LYS A CA 1
ATOM 1488 C C . LYS A 1 187 ? 2.680 -6.873 27.764 1.00 46.44 187 LYS A C 1
ATOM 1490 O O . LYS A 1 187 ? 2.406 -8.044 27.420 1.00 46.44 187 LYS A O 1
#

pLDDT: mean 79.94, std 21.64, range [33.41, 98.0]

Radius of gyration: 18.92 Å; Cα contacts (8 Å, |Δi|>4): 335; chains: 1; bounding box: 53×45×48 Å

Foldseek 3Di:
DPQCVVVVVVVVVVVPPDDPDDDDDPDDDDPDDPPVPDFFQKKKKWKWKAFSVRQKIKIWIWIAGNVQQKIKIKMWMAGPVVRDIDMDIDIDGHDDDPLVVQLVVQVPPVFWDFPAWDDDPNAIWTWIKGADDCPDWQRIKIFTARPVRSHTQKMFTAHPVRDTGMMMGMDIGRDHPPPCVVPDDDD

Organism: NCBI:txid173959